Protein 2HRZ (pdb70)

Secondary structure (DSSP, 8-state):
-----S---S-----EEEETTT--HHHHHHHHHHH-EETTEE--EEEEEESS-PPPPTT--SEEEEEE--TTSTTHHHHHHHT--SEEEE-----HHHHHH-HHHHIIIIIIHHHHHHHHHHHHHHHH----EEEEEEEGGG--SS--SSBPTT-----SSHHHHHHHHHHHHHHHHHHTTS-EEEEEEE-EETTPPSS---SGGGHHHHHHHHHHTT--EEE-S-TT-EEEEE-HHHHHHHHHHH---HHHH-S--EE---EEEEHHHHHHHHHHHH-HHHHTTEEE-------TTS---B--HHHHHTT----SSHHHHHHHHHHHHSTT---

Radius of gyration: 20.73 Å; Cα contacts (8 Å, |Δi|>4): 661; chains: 1; bounding box: 56×39×75 Å

B-factor: mean 28.54, std 7.75, range [18.24, 82.75]

Solvent-accessible surface area: 16488 Å² total

Organism: Agrobacterium fabrum (strain C58 / ATCC 33970) (NCBI:txid176299)

Sequence (335 aa):
HHHSSGRENLYFQGHIAIIGAAGVGRKLTQRLVKDGSLGGKPVEKFTLIDVFQPEAPAGFSGAVDARAADLSAPGEAEKLVEARPDVIFHLAAIVSGEAELDFDKGYRINLDGTRYLFDAIRIANGKDGYKPRVVFTSSIAVFGAPLPYPIPDEFHTTPLTSYGTQKAICELLLSDYSRRGFFDGIGIRLPTICIRPGKPNAAASGFFSNILREPLVGQEAVLPVPESIRHWHASPRSAVGFLIHGAIDVEKVGPRRNLSPGLSATVGEQIEALRKVAGEKAVALIRREPNEIRCEGWAPGFEAKRARELGFTAESSFEEIIQVHIEDELGGSLK

Foldseek 3Di:
DPDDDDDDDQADEAEEEEEQCQPLNVVLVQVLLVCQGQPRHGHQEYEYEYCDWDDDDPNHDHHYRTDHDALLDPCNLLVVVVVLGQEYEYEDADDQVVCQVPVVVRCSRLANSLVSNLVSLQVVCVVPNRAHEYEYEAAPQQDWPPADVAHEFPHHRDHPTVSSVSSVVSLVSQLVSCVVRSYPYAYEHAFAAPLDDDDQDPPLPSQRNQLQHQLLQPAAGEDADDQQQKGWYFHSVLSSLSRSLSSADSVLVPSSRHFYATEIHTNNQLLVLCCVQVNDSSSVRYHYDHDVSCSSTHRRHYPRPSVVVRPRDGDYGSNVSSQCCCVPPVVRDSD

Nearest PDB structures (foldseek):
  2hrz-assembly1_A-2  TM=1.001E+00  e=5.264E-69  Agrobacterium fabrum str. C58
  3wmx-assembly2_B  TM=8.664E-01  e=1.395E-19  Cupriavidus necator H16
  7eps-assembly2_C  TM=8.409E-01  e=4.487E-19  synthetic construct
  6jyg-assembly1_F  TM=8.461E-01  e=2.326E-16  Phytophthora infestans T30-4
  4yra-assembly1_H  TM=8.393E-01  e=8.617E-17  Mus musculus

InterPro domains:
  IPR001509 NAD-dependent epimerase/dehydratase [PF01370] (3-207)
  IPR036291 NAD(P)-binding domain superfamily [SSF51735] (1-321)
  IPR050005 D-erythronate dehydrogenase [NF043036] (1-322)

Structure (mmCIF, N/CA/C/O backbone):
data_2HRZ
#
_entry.id   2HRZ
#
_cell.length_a   112.893
_cell.length_b   112.893
_cell.length_c   52.765
_cell.angle_alpha   90.00
_cell.angle_beta   90.00
_cell.angle_gamma   120.00
#
_symmetry.space_group_name_H-M   'P 31 2 1'
#
loop_
_entity.id
_entity.type
_entity.pdbx_description
1 polymer 'Nucleoside-diphosphate-sugar epimerase'
2 water water
#
loop_
_atom_site.group_PDB
_atom_site.id
_atom_site.type_symbol
_atom_site.label_atom_id
_atom_site.label_alt_id
_atom_site.label_comp_id
_atom_site.label_asym_id
_atom_site.label_entity_id
_atom_site.label_seq_id
_atom_site.pdbx_PDB_ins_code
_atom_site.Cartn_x
_atom_site.Cartn_y
_atom_site.Cartn_z
_atom_site.occupancy
_atom_site.B_iso_or_equiv
_atom_site.auth_seq_id
_atom_site.auth_comp_id
_atom_site.auth_asym_id
_atom_site.auth_atom_id
_atom_site.pdbx_PDB_model_num
ATOM 1 N N . HIS A 1 1 ? 22.785 87.088 52.240 1.00 28.90 -5 HIS A N 1
ATOM 2 C CA . HIS A 1 1 ? 22.872 85.774 52.965 1.00 28.81 -5 HIS A CA 1
ATOM 3 C C . HIS A 1 1 ? 24.284 85.164 52.902 1.00 27.08 -5 HIS A C 1
ATOM 4 O O . HIS A 1 1 ? 25.159 85.688 52.216 1.00 26.43 -5 HIS A O 1
ATOM 11 N N . HIS A 1 2 ? 24.506 84.088 53.654 1.00 25.77 -4 HIS A N 1
ATOM 12 C CA . HIS A 1 2 ? 25.848 83.511 53.798 1.00 24.74 -4 HIS A CA 1
ATOM 13 C C . HIS A 1 2 ? 25.908 82.026 53.429 1.00 24.64 -4 HIS A C 1
ATOM 14 O O . HIS A 1 2 ? 26.907 81.552 52.880 1.00 24.64 -4 HIS A O 1
ATOM 21 N N . HIS A 1 3 ? 24.833 81.307 53.730 1.00 24.25 -3 HIS A N 1
ATOM 22 C CA . HIS A 1 3 ? 24.773 79.866 53.521 1.00 24.43 -3 HIS A CA 1
ATOM 23 C C . HIS A 1 3 ? 24.321 79.477 52.117 1.00 24.30 -3 HIS A C 1
ATOM 24 O O . HIS A 1 3 ? 23.297 79.962 51.616 1.00 24.14 -3 HIS A O 1
ATOM 31 N N . SER A 1 4 ? 25.119 78.623 51.474 1.00 23.93 -2 SER A N 1
ATOM 32 C CA . SER A 1 4 ? 24.741 77.969 50.234 1.00 23.75 -2 SER A CA 1
ATOM 33 C C . SER A 1 4 ? 24.815 76.461 50.453 1.00 24.41 -2 SER A C 1
ATOM 34 O O . SER A 1 4 ? 25.650 75.997 51.224 1.00 24.06 -2 SER A O 1
ATOM 37 N N . SER A 1 5 ? 23.955 75.704 49.771 1.00 24.76 -1 SER A N 1
ATOM 38 C CA . SER A 1 5 ? 23.910 74.246 49.941 1.00 25.77 -1 SER A CA 1
ATOM 39 C C . SER A 1 5 ? 24.295 73.496 48.667 1.00 26.13 -1 SER A C 1
ATOM 40 O O . SER A 1 5 ? 24.236 72.263 48.622 1.00 26.84 -1 SER A O 1
ATOM 43 N N . GLY A 1 6 ? 24.694 74.242 47.638 1.00 26.21 0 GLY A N 1
ATOM 44 C CA . GLY A 1 6 ? 25.134 73.658 46.363 1.00 27.00 0 GLY A CA 1
ATOM 45 C C . GLY A 1 6 ? 25.213 74.739 45.296 1.00 27.82 0 GLY A C 1
ATOM 46 O O . GLY A 1 6 ? 25.171 75.934 45.622 1.00 27.95 0 GLY A O 1
ATOM 47 N N . ARG A 1 7 ? 25.355 74.334 44.035 1.00 28.25 1 ARG A N 1
ATOM 48 C CA . ARG A 1 7 ? 25.376 75.283 42.912 1.00 29.55 1 ARG A CA 1
ATOM 49 C C . ARG A 1 7 ? 24.140 76.183 42.902 1.00 29.41 1 ARG A C 1
ATOM 50 O O . ARG A 1 7 ? 23.025 75.718 43.157 1.00 29.29 1 ARG A O 1
ATOM 58 N N . GLU A 1 8 ? 24.351 77.466 42.592 1.00 29.68 2 GLU A N 1
ATOM 59 C CA . GLU A 1 8 ? 23.297 78.481 42.638 1.00 29.54 2 GLU A CA 1
ATOM 60 C C . GLU A 1 8 ? 23.019 79.194 41.306 1.00 30.92 2 GLU A C 1
ATOM 61 O O . GLU A 1 8 ? 21.880 79.565 41.036 1.00 30.90 2 GLU A O 1
ATOM 67 N N . ASN A 1 9 ? 24.045 79.409 40.490 1.00 32.14 3 ASN A N 1
ATOM 68 C CA . ASN A 1 9 ? 23.864 80.198 39.258 1.00 33.61 3 ASN A CA 1
ATOM 69 C C . ASN A 1 9 ? 23.224 79.411 38.124 1.00 34.99 3 ASN A C 1
ATOM 70 O O . ASN A 1 9 ? 23.699 78.336 37.782 1.00 35.03 3 ASN A O 1
ATOM 75 N N . LEU A 1 10 ? 22.159 79.958 37.541 1.00 37.17 4 LEU A N 1
ATOM 76 C CA . LEU A 1 10 ? 21.601 79.444 36.279 1.00 39.36 4 LEU A CA 1
ATOM 77 C C . LEU A 1 10 ? 22.663 79.477 35.186 1.00 40.21 4 LEU A C 1
ATOM 78 O O . LEU A 1 10 ? 22.765 78.553 34.369 1.00 40.58 4 LEU A O 1
ATOM 83 N N . TYR A 1 11 ? 23.450 80.554 35.188 1.00 41.17 5 TYR A N 1
ATOM 84 C CA . TYR A 1 11 ? 24.326 80.893 34.064 1.00 41.82 5 TYR A CA 1
ATOM 85 C C . TYR A 1 11 ? 25.808 80.895 34.413 1.00 41.95 5 TYR A C 1
ATOM 86 O O . TYR A 1 11 ? 26.197 81.243 35.527 1.00 41.35 5 TYR A O 1
ATOM 95 N N . PHE A 1 12 ? 26.630 80.531 33.429 1.00 41.98 6 PHE A N 1
ATOM 96 C CA . PHE A 1 12 ? 28.075 80.702 33.531 1.00 42.13 6 PHE A CA 1
ATOM 97 C C . PHE A 1 12 ? 28.402 82.146 33.155 1.00 41.93 6 PHE A C 1
ATOM 98 O O . PHE A 1 12 ? 27.490 82.974 33.042 1.00 41.51 6 PHE A O 1
ATOM 106 N N . GLN A 1 13 ? 29.687 82.465 32.981 1.00 41.53 7 GLN A N 1
ATOM 107 C CA . GLN A 1 13 ? 30.051 83.804 32.532 1.00 41.35 7 GLN A CA 1
ATOM 108 C C . GLN A 1 13 ? 29.476 83.998 31.128 1.00 40.04 7 GLN A C 1
ATOM 109 O O . GLN A 1 13 ? 29.222 83.028 30.409 1.00 39.25 7 GLN A O 1
ATOM 115 N N . GLY A 1 14 ? 29.241 85.252 30.762 1.00 39.00 8 GLY A N 1
ATOM 116 C CA . GLY A 1 14 ? 28.651 85.557 29.468 1.00 37.93 8 GLY A CA 1
ATOM 117 C C . GLY A 1 14 ? 29.612 85.249 28.338 1.00 37.20 8 GLY A C 1
ATOM 118 O O . GLY A 1 14 ? 30.822 85.082 28.550 1.00 36.55 8 GLY A O 1
ATOM 127 N N . HIS A 1 16 ? 30.723 85.994 24.053 1.00 29.04 10 HIS A N 1
ATOM 128 C CA . HIS A 1 16 ? 30.762 86.879 22.904 1.00 25.80 10 HIS A CA 1
ATOM 129 C C . HIS A 1 16 ? 30.666 85.991 21.665 1.00 24.82 10 HIS A C 1
ATOM 130 O O . HIS A 1 16 ? 31.507 85.127 21.447 1.00 23.59 10 HIS A O 1
ATOM 137 N N . ILE A 1 17 ? 29.610 86.206 20.887 1.00 23.20 11 ILE A N 1
ATOM 138 C CA . ILE A 1 17 ? 29.375 85.485 19.628 1.00 22.65 11 ILE A CA 1
ATOM 139 C C . ILE A 1 17 ? 29.711 86.401 18.442 1.00 22.17 11 ILE A C 1
ATOM 140 O O . ILE A 1 17 ? 29.232 87.553 18.387 1.00 21.35 11 ILE A O 1
ATOM 145 N N . ALA A 1 18 ? 30.493 85.893 17.485 1.00 21.36 12 ALA A N 1
ATOM 146 C CA . ALA A 1 18 ? 30.692 86.612 16.216 1.00 21.41 12 ALA A CA 1
ATOM 147 C C . ALA A 1 18 ? 29.971 85.888 15.089 1.00 21.38 12 ALA A C 1
ATOM 148 O O . ALA A 1 18 ? 30.014 84.655 15.006 1.00 21.60 12 ALA A O 1
ATOM 150 N N . ILE A 1 19 ? 29.320 86.650 14.223 1.00 20.78 13 ILE A N 1
ATOM 151 C CA . ILE A 1 19 ? 28.688 86.057 13.042 1.00 21.12 13 ILE A CA 1
ATOM 152 C C . ILE A 1 19 ? 29.232 86.792 11.836 1.00 21.72 13 ILE A C 1
ATOM 153 O O . ILE A 1 19 ? 29.077 88.015 11.726 1.00 21.58 13 ILE A O 1
ATOM 158 N N . ILE A 1 20 ? 29.911 86.040 10.974 1.00 22.63 14 ILE A N 1
ATOM 159 C CA . ILE A 1 20 ? 30.417 86.539 9.701 1.00 23.53 14 ILE A CA 1
ATOM 160 C C . ILE A 1 20 ? 29.400 86.117 8.625 1.00 23.27 14 ILE A C 1
ATOM 161 O O . ILE A 1 20 ? 29.016 84.947 8.544 1.00 24.36 14 ILE A O 1
ATOM 166 N N . GLY A 1 21 ? 28.961 87.073 7.816 1.00 23.19 15 GLY A N 1
ATOM 167 C CA . GLY A 1 21 ? 27.821 86.855 6.919 1.00 22.93 15 GLY A CA 1
ATOM 168 C C . GLY A 1 21 ? 26.515 87.126 7.639 1.00 22.95 15 GLY A C 1
ATOM 169 O O . GLY A 1 21 ? 25.449 86.595 7.279 1.00 22.96 15 GLY A O 1
ATOM 170 N N . ALA A 1 22 ? 26.592 87.978 8.659 1.00 23.29 16 ALA A N 1
ATOM 171 C CA . ALA A 1 22 ? 25.446 88.295 9.501 1.00 23.12 16 ALA A CA 1
ATOM 172 C C . ALA A 1 22 ? 24.223 88.914 8.806 1.00 23.72 16 ALA A C 1
ATOM 173 O O . ALA A 1 22 ? 23.130 88.866 9.366 1.00 23.11 16 ALA A O 1
ATOM 175 N N . ALA A 1 23 ? 24.400 89.507 7.618 1.00 24.05 17 ALA A N 1
ATOM 176 C CA . ALA A 1 23 ? 23.291 90.207 6.953 1.00 24.44 17 ALA A CA 1
ATOM 177 C C . ALA A 1 23 ? 22.561 89.321 5.955 1.00 24.69 17 ALA A C 1
ATOM 178 O O . ALA A 1 23 ? 21.522 89.710 5.410 1.00 25.74 17 ALA A O 1
ATOM 180 N N . GLY A 1 24 ? 23.091 88.125 5.728 1.00 24.87 18 GLY A N 1
ATOM 181 C CA . GLY A 1 24 ? 22.421 87.128 4.898 1.00 24.86 18 GLY A CA 1
ATOM 182 C C . GLY A 1 24 ? 21.182 86.580 5.592 1.00 25.27 18 GLY A C 1
ATOM 183 O O . GLY A 1 24 ? 20.994 86.779 6.793 1.00 23.91 18 GLY A O 1
ATOM 192 N N . VAL A 1 26 ? 20.375 83.513 6.466 1.00 25.40 20 VAL A N 1
ATOM 193 C CA . VAL A 1 26 ? 20.687 82.578 7.554 1.00 25.42 20 VAL A CA 1
ATOM 194 C C . VAL A 1 26 ? 21.266 83.310 8.779 1.00 24.96 20 VAL A C 1
ATOM 195 O O . VAL A 1 26 ? 20.851 83.050 9.914 1.00 24.32 20 VAL A O 1
ATOM 199 N N . GLY A 1 27 ? 22.212 84.211 8.531 1.00 24.30 21 GLY A N 1
ATOM 200 C CA . GLY A 1 27 ? 22.841 85.006 9.593 1.00 24.19 21 GLY A CA 1
ATOM 201 C C . GLY A 1 27 ? 21.863 85.839 10.397 1.00 24.68 21 GLY A C 1
ATOM 202 O O . GLY A 1 27 ? 21.974 85.900 11.624 1.00 23.94 21 GLY A O 1
ATOM 203 N N . ARG A 1 28 ? 20.920 86.501 9.717 1.00 24.48 22 ARG A N 1
ATOM 204 C CA . ARG A 1 28 ? 19.910 87.324 10.425 1.00 25.75 22 ARG A CA 1
ATOM 205 C C . ARG A 1 28 ? 18.995 86.465 11.289 1.00 25.19 22 ARG A C 1
ATOM 206 O O . ARG A 1 28 ? 18.738 86.791 12.445 1.00 24.98 22 ARG A O 1
ATOM 214 N N . LYS A 1 29 ? 18.499 85.365 10.723 1.00 24.25 23 LYS A N 1
ATOM 215 C CA . LYS A 1 29 ? 17.690 84.410 11.487 1.00 23.48 23 LYS A CA 1
ATOM 216 C C . LYS A 1 29 ? 18.464 83.781 12.651 1.00 23.16 23 LYS A C 1
ATOM 217 O O . LYS A 1 29 ? 17.903 83.592 13.728 1.00 22.84 23 LYS A O 1
ATOM 223 N N . LEU A 1 30 ? 19.739 83.449 12.442 1.00 22.31 24 LEU A N 1
ATOM 224 C CA . LEU A 1 30 ? 20.580 82.988 13.553 1.00 22.68 24 LEU A CA 1
ATOM 225 C C . LEU A 1 30 ? 20.679 84.044 14.669 1.00 23.12 24 LEU A C 1
ATOM 226 O O . LEU A 1 30 ? 20.515 83.741 15.862 1.00 23.11 24 LEU A O 1
ATOM 231 N N . THR A 1 31 ? 20.935 85.292 14.283 1.00 23.29 25 THR A N 1
ATOM 232 C CA . THR A 1 31 ? 21.047 86.367 15.263 1.00 23.21 25 THR A CA 1
ATOM 233 C C . THR A 1 31 ? 19.750 86.505 16.068 1.00 23.71 25 THR A C 1
ATOM 234 O O . THR A 1 31 ? 19.760 86.591 17.306 1.00 21.87 25 THR A O 1
ATOM 238 N N . GLN A 1 32 ? 18.633 86.490 15.352 1.00 23.87 26 GLN A N 1
ATOM 239 C CA . GLN A 1 32 ? 17.318 86.617 15.976 1.00 25.20 26 GLN A CA 1
ATOM 240 C C . GLN A 1 32 ? 17.009 85.487 16.969 1.00 25.38 26 GLN A C 1
ATOM 241 O O . GLN A 1 32 ? 16.479 85.728 18.060 1.00 24.62 26 GLN A O 1
ATOM 247 N N . ARG A 1 33 ? 17.359 84.261 16.589 1.00 25.61 27 ARG A N 1
ATOM 248 C CA . ARG A 1 33 ? 17.152 83.101 17.443 1.00 26.35 27 ARG A CA 1
ATOM 249 C C . ARG A 1 33 ? 17.999 83.202 18.733 1.00 26.20 27 ARG A C 1
ATOM 250 O O . ARG A 1 33 ? 17.520 82.901 19.829 1.00 26.11 27 ARG A O 1
ATOM 258 N N . LEU A 1 34 ? 19.255 83.629 18.588 1.00 25.95 28 LEU A N 1
ATOM 259 C CA . LEU A 1 34 ? 20.161 83.766 19.733 1.00 26.66 28 LEU A CA 1
ATOM 260 C C . LEU A 1 34 ? 19.672 84.846 20.700 1.00 27.09 28 LEU A C 1
ATOM 261 O O . LEU A 1 34 ? 19.763 84.678 21.929 1.00 27.41 28 LEU A O 1
ATOM 266 N N . VAL A 1 35 ? 19.159 85.952 20.146 1.00 27.55 29 VAL A N 1
ATOM 267 C CA . VAL A 1 35 ? 18.552 87.015 20.965 1.00 28.10 29 VAL A CA 1
ATOM 268 C C . VAL A 1 35 ? 17.339 86.478 21.730 1.00 29.29 29 VAL A C 1
ATOM 269 O O . VAL A 1 35 ? 17.240 86.668 22.950 1.00 28.69 29 VAL A O 1
ATOM 273 N N . LYS A 1 36 ? 16.454 85.776 21.026 1.00 30.30 30 LYS A N 1
ATOM 274 C CA . LYS A 1 36 ? 15.245 85.187 21.630 1.00 32.38 30 LYS A CA 1
ATOM 275 C C . LYS A 1 36 ? 15.543 84.178 22.748 1.00 32.89 30 LYS A C 1
ATOM 276 O O . LYS A 1 36 ? 14.895 84.204 23.798 1.00 32.45 30 LYS A O 1
ATOM 282 N N . ASP A 1 37 ? 16.518 83.301 22.507 1.00 33.70 31 ASP A N 1
ATOM 283 C CA . ASP A 1 37 ? 16.943 82.287 23.465 1.00 34.38 31 ASP A CA 1
ATOM 284 C C . ASP A 1 37 ? 17.689 82.922 24.649 1.00 35.06 31 ASP A C 1
ATOM 285 O O . ASP A 1 37 ? 17.631 82.416 25.774 1.00 35.58 31 ASP A O 1
ATOM 290 N N . GLY A 1 38 ? 18.391 84.025 24.390 1.00 34.81 32 GLY A N 1
ATOM 291 C CA . GLY A 1 38 ? 19.087 84.759 25.438 1.00 34.76 32 GLY A CA 1
ATOM 292 C C . GLY A 1 38 ? 20.462 84.229 25.797 1.00 34.93 32 GLY A C 1
ATOM 293 O O . GLY A 1 38 ? 21.330 84.986 26.238 1.00 34.66 32 GLY A O 1
ATOM 294 N N . SER A 1 39 ? 20.667 82.927 25.613 1.00 34.77 33 SER A N 1
ATOM 295 C CA . SER A 1 39 ? 21.912 82.287 26.001 1.00 34.82 33 SER A CA 1
ATOM 296 C C . SER A 1 39 ? 22.242 81.162 25.023 1.00 35.10 33 SER A C 1
ATOM 297 O O . SER A 1 39 ? 21.445 80.859 24.144 1.00 34.90 33 SER A O 1
ATOM 300 N N . LEU A 1 40 ? 23.417 80.562 25.203 1.00 35.25 34 LEU A N 1
ATOM 301 C CA . LEU A 1 40 ? 23.829 79.386 24.455 1.00 35.83 34 LEU A CA 1
ATOM 302 C C . LEU A 1 40 ? 24.801 78.538 25.298 1.00 36.49 34 LEU A C 1
ATOM 303 O O . LEU A 1 40 ? 25.873 79.014 25.664 1.00 36.68 34 LEU A O 1
ATOM 308 N N . GLY A 1 41 ? 24.394 77.346 25.741 1.00 38.27 35 GLY A N 1
ATOM 309 C CA . GLY A 1 41 ? 23.007 77.055 26.088 1.00 39.57 35 GLY A CA 1
ATOM 310 C C . GLY A 1 41 ? 22.836 77.615 27.492 1.00 39.90 35 GLY A C 1
ATOM 311 O O . GLY A 1 41 ? 21.739 78.040 27.878 1.00 40.69 35 GLY A O 1
ATOM 312 N N . GLY A 1 42 ? 23.944 77.639 28.246 1.00 40.22 36 GLY A N 1
ATOM 313 C CA . GLY A 1 42 ? 23.986 78.217 29.606 1.00 39.62 36 GLY A CA 1
ATOM 314 C C . GLY A 1 42 ? 24.885 79.438 29.774 1.00 38.98 36 GLY A C 1
ATOM 315 O O . GLY A 1 42 ? 25.134 79.899 30.894 1.00 39.18 36 GLY A O 1
ATOM 316 N N . LYS A 1 43 ? 25.387 79.976 28.671 1.00 38.12 37 LYS A N 1
ATOM 317 C CA . LYS A 1 43 ? 26.130 81.223 28.744 1.00 37.49 37 LYS A CA 1
ATOM 318 C C . LYS A 1 43 ? 25.258 82.312 28.128 1.00 35.94 37 LYS A C 1
ATOM 319 O O . LYS A 1 43 ? 24.895 82.209 26.944 1.00 35.30 37 LYS A O 1
ATOM 325 N N . PRO A 1 44 ? 24.907 83.352 28.927 1.00 34.52 38 PRO A N 1
ATOM 326 C CA . PRO A 1 44 ? 24.184 84.503 28.369 1.00 33.20 38 PRO A CA 1
ATOM 327 C C . PRO A 1 44 ? 24.991 85.114 27.234 1.00 31.87 38 PRO A C 1
ATOM 328 O O . PRO A 1 44 ? 26.225 85.196 27.319 1.00 32.02 38 PRO A O 1
ATOM 332 N N . VAL A 1 45 ? 24.308 85.537 26.180 1.00 30.50 39 VAL A N 1
ATOM 333 C CA . VAL A 1 45 ? 24.989 86.249 25.107 1.00 29.29 39 VAL A CA 1
ATOM 334 C C . VAL A 1 45 ? 25.190 87.706 25.545 1.00 28.77 39 VAL A C 1
ATOM 335 O O . VAL A 1 45 ? 24.234 88.470 25.663 1.00 28.25 39 VAL A O 1
ATOM 339 N N . GLU A 1 46 ? 26.441 88.057 25.818 1.00 28.20 40 GLU A N 1
ATOM 340 C CA . GLU A 1 46 ? 26.812 89.390 26.313 1.00 28.48 40 GLU A CA 1
ATOM 341 C C . GLU A 1 46 ? 27.171 90.372 25.217 1.00 27.34 40 GLU A C 1
ATOM 342 O O . GLU A 1 46 ? 27.104 91.590 25.423 1.00 26.08 40 GLU A O 1
ATOM 348 N N . LYS A 1 47 ? 27.591 89.836 24.065 1.00 25.82 41 LYS A N 1
AT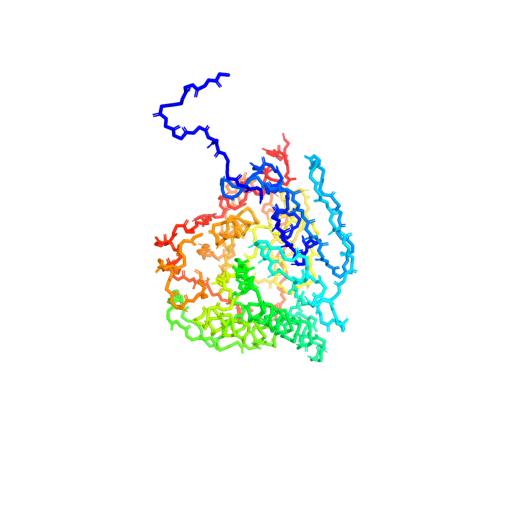OM 349 C CA . LYS A 1 47 ? 28.041 90.643 22.936 1.00 24.59 41 LYS A CA 1
ATOM 350 C C . LYS A 1 47 ? 27.845 89.903 21.624 1.00 24.31 41 LYS A C 1
ATOM 351 O O . LYS A 1 47 ? 28.082 88.683 21.550 1.00 23.67 41 LYS A O 1
ATOM 357 N N . PHE A 1 48 ? 27.424 90.650 20.593 1.00 23.99 42 PHE A N 1
ATOM 358 C CA . PHE A 1 48 ? 27.521 90.210 19.187 1.00 23.82 42 PHE A CA 1
ATOM 359 C C . PHE A 1 48 ? 28.508 91.062 18.419 1.00 23.75 42 PHE A C 1
ATOM 360 O O . PHE A 1 48 ? 28.445 92.300 18.477 1.00 23.35 42 PHE A O 1
ATOM 368 N N . THR A 1 49 ? 29.409 90.405 17.692 1.00 23.20 43 THR A N 1
ATOM 369 C CA . THR A 1 49 ? 30.122 91.053 16.611 1.00 22.94 43 THR A CA 1
ATOM 370 C C . THR A 1 49 ? 29.450 90.556 15.330 1.00 23.01 43 THR A C 1
ATOM 371 O O . THR A 1 49 ? 29.402 89.338 15.069 1.00 22.53 43 THR A O 1
ATOM 375 N N . LEU A 1 50 ? 28.923 91.489 14.544 1.00 21.97 44 LEU A N 1
ATOM 376 C CA . LEU A 1 50 ? 28.192 91.134 13.316 1.00 22.90 44 LEU A CA 1
ATOM 377 C C . LEU A 1 50 ? 28.869 91.769 12.112 1.00 23.19 44 LEU A C 1
ATOM 378 O O . LEU A 1 50 ? 28.905 92.990 11.991 1.00 22.81 44 LEU A O 1
ATOM 383 N N . ILE A 1 51 ? 29.405 90.929 11.231 1.00 22.79 45 ILE A N 1
ATOM 384 C CA . ILE A 1 51 ? 30.144 91.402 10.063 1.00 23.79 45 ILE A CA 1
ATOM 385 C C . ILE A 1 51 ? 29.556 90.821 8.765 1.00 23.74 45 ILE A C 1
ATOM 386 O O . ILE A 1 51 ? 29.228 89.636 8.693 1.00 23.20 45 ILE A O 1
ATOM 391 N N . ASP A 1 52 ? 29.424 91.658 7.739 1.00 24.65 46 ASP A N 1
ATOM 392 C CA . ASP A 1 52 ? 29.004 91.179 6.414 1.00 26.12 46 ASP A CA 1
ATOM 393 C C . ASP A 1 52 ? 29.489 92.226 5.419 1.00 26.85 46 ASP A C 1
ATOM 394 O O . ASP A 1 52 ? 29.803 93.343 5.817 1.00 26.85 46 ASP A O 1
ATOM 399 N N . VAL A 1 53 ? 29.554 91.881 4.137 1.00 27.61 47 VAL A N 1
ATOM 400 C CA . VAL A 1 53 ? 29.934 92.882 3.125 1.00 28.40 47 VAL A CA 1
ATOM 401 C C . VAL A 1 53 ? 28.890 93.987 3.025 1.00 28.14 47 VAL A C 1
ATOM 402 O O . VAL A 1 53 ? 29.221 95.150 2.757 1.00 27.31 47 VAL A O 1
ATOM 406 N N . PHE A 1 54 ? 27.638 93.613 3.277 1.00 28.20 48 PHE A N 1
ATOM 407 C CA . PHE A 1 54 ? 26.556 94.557 3.463 1.00 28.97 48 PHE A CA 1
ATOM 408 C C . PHE A 1 54 ? 26.319 94.800 4.963 1.00 28.02 48 PHE A C 1
ATOM 409 O O . PHE A 1 54 ? 26.202 93.844 5.742 1.00 26.31 48 PHE A O 1
ATOM 417 N N . GLN A 1 55 ? 26.233 96.077 5.351 1.00 26.98 49 GLN A N 1
ATOM 418 C CA . GLN A 1 55 ? 25.974 96.454 6.754 1.00 26.52 49 GLN A CA 1
ATOM 419 C C . GLN A 1 55 ? 24.890 95.653 7.496 1.00 25.84 49 GLN A C 1
ATOM 420 O O . GLN A 1 55 ? 23.699 95.788 7.207 1.00 24.88 49 GLN A O 1
ATOM 426 N N . PRO A 1 56 ? 25.292 94.825 8.493 1.00 26.08 50 PRO A N 1
ATOM 427 C CA . PRO A 1 56 ? 24.263 94.197 9.322 1.00 26.27 50 PRO A CA 1
ATOM 428 C C . PRO A 1 56 ? 23.567 95.177 10.263 1.00 27.30 50 PRO A C 1
ATOM 429 O O . PRO A 1 56 ? 24.193 96.132 10.753 1.00 27.50 50 PRO A O 1
ATOM 433 N N . GLU A 1 57 ? 22.281 94.935 10.502 1.00 27.34 51 GLU A N 1
ATOM 434 C CA . GLU A 1 57 ? 21.501 95.693 11.488 1.00 28.38 51 GLU A CA 1
ATOM 435 C C . GLU A 1 57 ? 21.680 95.116 12.881 1.00 27.54 51 GLU A C 1
ATOM 436 O O . GLU A 1 57 ? 21.645 93.900 13.055 1.00 26.63 51 GLU A O 1
ATOM 442 N N . ALA A 1 58 ? 21.846 95.988 13.877 1.00 26.88 52 ALA A N 1
ATOM 443 C CA . ALA A 1 58 ? 21.803 95.568 15.282 1.00 26.93 52 ALA A CA 1
ATOM 444 C C . ALA A 1 58 ? 20.457 94.903 15.570 1.00 26.89 52 ALA A C 1
ATOM 445 O O . ALA A 1 58 ? 19.415 95.437 15.191 1.00 26.41 52 ALA A O 1
ATOM 447 N N . PRO A 1 59 ? 20.469 93.717 16.211 1.00 27.62 53 PRO A N 1
ATOM 448 C CA . PRO A 1 59 ? 19.211 93.001 16.454 1.00 28.25 53 PRO A CA 1
ATOM 449 C C . PRO A 1 59 ? 18.307 93.749 17.430 1.00 28.98 53 PRO A C 1
ATOM 450 O O . PRO A 1 59 ? 18.799 94.330 18.401 1.00 29.23 53 PRO A O 1
ATOM 454 N N . ALA A 1 60 ? 17.006 93.752 17.147 1.00 30.28 54 ALA A N 1
ATOM 455 C CA . ALA A 1 60 ? 16.012 94.376 18.034 1.00 31.33 54 ALA A CA 1
ATOM 456 C C . ALA A 1 60 ? 15.845 93.549 19.300 1.00 31.69 54 ALA A C 1
ATOM 457 O O . ALA A 1 60 ? 15.970 92.320 19.263 1.00 32.21 54 ALA A O 1
ATOM 459 N N . GLY A 1 61 ? 15.599 94.231 20.415 1.00 31.80 55 GLY A N 1
ATOM 460 C CA . GLY A 1 61 ? 15.408 93.587 21.714 1.00 31.96 55 GLY A CA 1
ATOM 461 C C . GLY A 1 61 ? 16.659 93.009 22.360 1.00 32.26 55 GLY A C 1
ATOM 462 O O . GLY A 1 61 ? 16.561 92.200 23.281 1.00 32.31 55 GLY A O 1
ATOM 463 N N . PHE A 1 62 ? 17.836 93.399 21.876 1.00 31.89 56 PHE A N 1
ATOM 464 C CA . PHE A 1 62 ? 19.074 92.934 22.484 1.00 31.94 56 PHE A CA 1
ATOM 465 C C . PHE A 1 62 ? 19.699 94.086 23.231 1.00 32.91 56 PHE A C 1
ATOM 466 O O . PHE A 1 62 ? 19.831 95.176 22.678 1.00 33.66 56 PHE A O 1
ATOM 474 N N . SER A 1 63 ? 20.100 93.830 24.470 1.00 33.30 57 SER A N 1
ATOM 475 C CA . SER A 1 63 ? 20.542 94.887 25.366 1.00 34.13 57 SER A CA 1
ATOM 476 C C . SER A 1 63 ? 22.046 94.851 25.637 1.00 33.58 57 SER A C 1
ATOM 477 O O . SER A 1 63 ? 22.578 95.774 26.278 1.00 34.12 57 SER A O 1
ATOM 480 N N . GLY A 1 64 ? 22.718 93.805 25.139 1.00 32.19 58 GLY A N 1
ATOM 481 C CA . GLY A 1 64 ? 24.162 93.623 25.310 1.00 30.37 58 GLY A CA 1
ATOM 482 C C . GLY A 1 64 ? 25.015 94.436 24.346 1.00 29.02 58 GLY A C 1
ATOM 483 O O . GLY A 1 64 ? 24.500 95.262 23.599 1.00 29.13 58 GLY A O 1
ATOM 484 N N . ALA A 1 65 ? 26.324 94.189 24.360 1.00 27.92 59 ALA A N 1
ATOM 485 C CA . ALA A 1 65 ? 27.261 94.874 23.464 1.00 27.33 59 ALA A CA 1
ATOM 486 C C . ALA A 1 65 ? 27.050 94.448 22.009 1.00 27.18 59 ALA A C 1
ATOM 487 O O . ALA A 1 65 ? 26.782 93.267 21.725 1.00 26.88 59 ALA A O 1
ATOM 489 N N . VAL A 1 66 ? 27.152 95.413 21.096 1.00 26.60 60 VAL A N 1
ATOM 490 C CA . VAL A 1 66 ? 26.998 95.154 19.659 1.00 26.06 60 VAL A CA 1
ATOM 491 C C . VAL A 1 66 ? 28.104 95.863 18.885 1.00 26.31 60 VAL A C 1
ATOM 492 O O . VAL A 1 66 ? 28.338 97.059 19.075 1.00 25.79 60 VAL A O 1
ATOM 496 N N . ASP A 1 67 ? 28.784 95.108 18.026 1.00 25.23 61 ASP A N 1
ATOM 497 C CA . ASP A 1 67 ? 29.761 95.654 17.106 1.00 25.52 61 ASP A CA 1
ATOM 498 C C . ASP A 1 67 ? 29.334 95.152 15.730 1.00 25.18 61 ASP A C 1
ATOM 499 O O . ASP A 1 67 ? 29.708 94.044 15.315 1.00 24.35 61 ASP A O 1
ATOM 504 N N . ALA A 1 68 ? 28.518 95.962 15.050 1.00 25.08 62 ALA A N 1
ATOM 505 C CA . ALA A 1 68 ? 27.965 95.609 13.736 1.00 25.14 62 ALA A CA 1
ATOM 506 C C . ALA A 1 68 ? 28.568 96.502 12.685 1.00 24.94 62 ALA A C 1
ATOM 507 O O . ALA A 1 68 ? 28.450 97.734 12.754 1.00 24.77 62 ALA A O 1
ATOM 509 N N . ARG A 1 69 ? 29.248 95.888 11.726 1.00 24.79 63 ARG A N 1
ATOM 510 C CA . ARG A 1 69 ? 29.940 96.658 10.695 1.00 25.84 63 ARG A CA 1
ATOM 511 C C . ARG A 1 69 ? 30.044 95.918 9.375 1.00 25.87 63 ARG A C 1
ATOM 512 O O . ARG A 1 69 ? 29.990 94.679 9.335 1.00 26.19 63 ARG A O 1
ATOM 520 N N . ALA A 1 70 ? 30.198 96.696 8.303 1.00 26.31 64 ALA A N 1
ATOM 521 C CA . ALA A 1 70 ? 30.407 96.187 6.961 1.00 26.77 64 ALA A CA 1
ATOM 522 C C . ALA A 1 70 ? 31.902 95.973 6.787 1.00 28.07 64 ALA A C 1
ATOM 523 O O . ALA A 1 70 ? 32.706 96.897 6.962 1.00 27.79 64 ALA A O 1
ATOM 525 N N . ALA A 1 71 ? 32.269 94.739 6.463 1.00 28.32 65 ALA A N 1
ATOM 526 C CA . ALA A 1 71 ? 33.658 94.365 6.268 1.00 29.33 65 ALA A CA 1
ATOM 527 C C . ALA A 1 71 ? 33.751 93.089 5.455 1.00 30.24 65 ALA A C 1
ATOM 528 O O . ALA A 1 71 ? 32.838 92.256 5.456 1.00 29.96 65 ALA A O 1
ATOM 530 N N . ASP A 1 72 ? 34.891 92.949 4.790 1.00 31.30 66 ASP A N 1
ATOM 531 C CA . ASP A 1 72 ? 35.212 91.790 3.992 1.00 32.27 66 ASP A CA 1
ATOM 532 C C . ASP A 1 72 ? 36.348 91.044 4.685 1.00 31.62 66 ASP A C 1
ATOM 533 O O . ASP A 1 72 ? 37.460 91.565 4.804 1.00 30.91 66 ASP A O 1
ATOM 538 N N . LEU A 1 73 ? 36.056 89.831 5.141 1.00 32.06 67 LEU A N 1
ATOM 539 C CA . LEU A 1 73 ? 37.035 88.966 5.810 1.00 31.97 67 LEU A CA 1
ATOM 540 C C . LEU A 1 73 ? 38.349 88.779 5.005 1.00 31.61 67 LEU A C 1
ATOM 541 O O . LEU A 1 73 ? 39.412 88.532 5.573 1.00 31.32 67 LEU A O 1
ATOM 546 N N . SER A 1 74 ? 38.274 88.911 3.686 1.00 30.82 68 SER A N 1
ATOM 547 C CA . SER A 1 74 ? 39.454 88.714 2.820 1.00 31.11 68 SER A CA 1
ATOM 548 C C . SER A 1 74 ? 40.357 89.948 2.750 1.00 30.96 68 SER A C 1
ATOM 549 O O . SER A 1 74 ? 41.509 89.868 2.296 1.00 31.42 68 SER A O 1
ATOM 552 N N . ALA A 1 75 ? 39.845 91.083 3.218 1.00 30.70 69 ALA A N 1
ATOM 553 C CA . ALA A 1 75 ? 40.578 92.348 3.113 1.00 30.79 69 ALA A CA 1
ATOM 554 C C . ALA A 1 75 ? 41.697 92.415 4.156 1.00 31.44 69 ALA A C 1
ATOM 555 O O . ALA A 1 75 ? 41.541 91.875 5.259 1.00 30.22 69 ALA A O 1
ATOM 557 N N . PRO A 1 76 ? 42.807 93.123 3.838 1.00 31.87 70 PRO A N 1
ATOM 558 C CA . PRO A 1 76 ? 43.943 93.223 4.769 1.00 32.11 70 PRO A CA 1
ATOM 559 C C . PRO A 1 76 ? 43.571 93.599 6.205 1.00 31.47 70 PRO A C 1
ATOM 560 O O . PRO A 1 76 ? 42.875 94.590 6.444 1.00 31.76 70 PRO A O 1
ATOM 564 N N . GLY A 1 77 ? 44.020 92.772 7.144 1.00 30.74 71 GLY A N 1
ATOM 565 C CA . GLY A 1 77 ? 43.840 93.024 8.565 1.00 29.67 71 GLY A CA 1
ATOM 566 C C . GLY A 1 77 ? 42.495 92.676 9.189 1.00 29.10 71 GLY A C 1
ATOM 567 O O . GLY A 1 77 ? 42.364 92.716 10.415 1.00 28.55 71 GLY A O 1
ATOM 568 N N . GLU A 1 78 ? 41.487 92.361 8.374 1.00 27.97 72 GLU A N 1
ATOM 569 C CA . GLU A 1 78 ? 40.129 92.159 8.909 1.00 27.67 72 GLU A CA 1
ATOM 570 C C . GLU A 1 78 ? 40.010 90.912 9.801 1.00 26.90 72 GLU A C 1
ATOM 571 O O . GLU A 1 78 ? 39.364 90.946 10.850 1.00 25.51 72 GLU A O 1
ATOM 577 N N . ALA A 1 79 ? 40.629 89.817 9.369 1.00 26.25 73 ALA A N 1
ATOM 578 C CA . ALA A 1 79 ? 40.629 88.579 10.152 1.00 26.40 73 ALA A CA 1
ATOM 579 C C . ALA A 1 79 ? 41.288 88.829 11.500 1.00 26.46 73 ALA A C 1
ATOM 580 O O . ALA A 1 79 ? 40.767 88.414 12.530 1.00 27.02 73 ALA A O 1
ATOM 582 N N . GLU A 1 80 ? 42.419 89.530 11.493 1.00 27.19 74 GLU A N 1
ATOM 583 C CA . GLU A 1 80 ? 43.137 89.836 12.721 1.00 27.94 74 GLU A CA 1
ATOM 584 C C . GLU A 1 80 ? 42.316 90.714 13.642 1.00 27.45 74 GLU A C 1
ATOM 585 O O . GLU A 1 80 ? 42.312 90.504 14.847 1.00 27.44 74 GLU A O 1
ATOM 591 N N . LYS A 1 81 ? 41.606 91.673 13.054 1.00 27.05 75 LYS A N 1
ATOM 592 C CA . LYS A 1 81 ? 40.745 92.590 13.800 1.00 26.65 75 LYS A CA 1
ATOM 593 C C . LYS A 1 81 ? 39.616 91.841 14.514 1.00 26.30 75 LYS A C 1
ATOM 594 O O . LYS A 1 81 ? 39.332 92.096 15.689 1.00 26.11 75 LYS A O 1
ATOM 600 N N . LEU A 1 82 ? 38.990 90.887 13.828 1.00 25.15 76 LEU A N 1
ATOM 601 C CA . LEU A 1 82 ? 37.983 90.051 14.478 1.00 25.35 76 LEU A CA 1
ATOM 602 C C . LEU A 1 82 ? 38.569 89.224 15.629 1.00 25.43 76 LEU A C 1
ATOM 603 O O . LEU A 1 82 ? 38.028 89.220 16.736 1.00 24.78 76 LEU A O 1
ATOM 608 N N . VAL A 1 83 ? 39.674 88.537 15.353 1.00 25.03 77 VAL A N 1
ATOM 609 C CA . VAL A 1 83 ? 40.325 87.677 16.341 1.00 25.35 77 VAL A CA 1
ATOM 610 C C . VAL A 1 83 ? 40.839 88.469 17.564 1.00 25.57 77 VAL A C 1
ATOM 611 O O . VAL A 1 83 ? 40.852 87.953 18.678 1.00 25.50 77 VAL A O 1
ATOM 615 N N . GLU A 1 84 ? 41.255 89.715 17.362 1.00 26.28 78 GLU A N 1
ATOM 616 C CA . GLU A 1 84 ? 41.658 90.553 18.503 1.00 27.36 78 GLU A CA 1
ATOM 617 C C . GLU A 1 84 ? 40.519 90.812 19.499 1.00 26.77 78 GLU A C 1
ATOM 618 O O . GLU A 1 84 ? 40.757 91.038 20.691 1.00 25.82 78 GLU A O 1
ATOM 624 N N . ALA A 1 85 ? 39.284 90.723 19.012 1.00 25.80 79 ALA A N 1
ATOM 625 C CA . ALA A 1 85 ? 38.110 90.880 19.857 1.00 25.33 79 ALA A CA 1
ATOM 626 C C . ALA A 1 85 ? 37.748 89.586 20.592 1.00 25.17 79 ALA A C 1
ATOM 627 O O . ALA A 1 85 ? 36.840 89.570 21.430 1.00 25.57 79 ALA A O 1
ATOM 629 N N . ARG A 1 86 ? 38.458 88.505 20.265 1.00 24.54 80 ARG A N 1
ATOM 630 C CA . ARG A 1 86 ? 38.377 87.246 21.014 1.00 24.48 80 ARG A CA 1
ATOM 631 C C . ARG A 1 86 ? 36.949 86.716 21.233 1.00 24.09 80 ARG A C 1
ATOM 632 O O . ARG A 1 86 ? 36.590 86.376 22.367 1.00 25.26 80 ARG A O 1
ATOM 640 N N . PRO A 1 87 ? 36.133 86.632 20.154 1.00 23.50 81 PRO A N 1
ATOM 641 C CA . PRO A 1 87 ? 34.810 86.007 20.313 1.00 23.06 81 PRO A CA 1
ATOM 642 C C . PRO A 1 87 ? 34.931 84.538 20.751 1.00 23.08 81 PRO A C 1
ATOM 643 O O . PRO A 1 87 ? 35.843 83.813 20.279 1.00 23.13 81 PRO A O 1
ATOM 647 N N . ASP A 1 88 ? 34.015 84.115 21.618 1.00 22.39 82 ASP A N 1
ATOM 648 C CA . ASP A 1 88 ? 33.979 82.740 22.137 1.00 23.38 82 ASP A CA 1
ATOM 649 C C . ASP A 1 88 ? 33.484 81.727 21.113 1.00 22.76 82 ASP A C 1
ATOM 650 O O . ASP A 1 88 ? 33.927 80.568 21.110 1.00 22.79 82 ASP A O 1
ATOM 655 N N . VAL A 1 89 ? 32.533 82.167 20.293 1.00 22.12 83 VAL A N 1
ATOM 656 C CA . VAL A 1 89 ? 31.959 81.360 19.212 1.00 22.43 83 VAL A CA 1
ATOM 657 C C . VAL A 1 89 ? 31.961 82.204 17.955 1.00 22.20 83 VAL A C 1
ATOM 658 O O . VAL A 1 89 ? 31.550 83.367 17.980 1.00 22.12 83 VAL A O 1
ATOM 662 N N . ILE A 1 90 ? 32.449 81.615 16.868 1.00 22.44 84 ILE A N 1
ATOM 663 C CA . ILE A 1 90 ? 32.470 82.258 15.571 1.00 22.41 84 ILE A CA 1
ATOM 664 C C . ILE A 1 90 ? 31.645 81.418 14.604 1.00 22.59 84 ILE A C 1
ATOM 665 O O . ILE A 1 90 ? 31.993 80.241 14.306 1.00 21.59 84 ILE A O 1
ATOM 670 N N . PHE A 1 91 ? 30.557 82.020 14.128 1.00 21.47 85 PHE A N 1
ATOM 671 C CA . PHE A 1 91 ? 29.763 81.438 13.044 1.00 21.69 85 PHE A CA 1
ATOM 672 C C . PHE A 1 91 ? 30.264 82.035 11.733 1.00 22.07 85 PHE A C 1
ATOM 673 O O . PHE A 1 91 ? 30.045 83.228 11.447 1.00 22.41 85 PHE A O 1
ATOM 681 N N . HIS A 1 92 ? 30.950 81.215 10.939 1.00 20.92 86 HIS A N 1
ATOM 682 C CA . HIS A 1 92 ? 31.420 81.671 9.641 1.00 22.00 86 HIS A CA 1
ATOM 683 C C . HIS A 1 92 ? 30.471 81.272 8.523 1.00 22.30 86 HIS A C 1
ATOM 684 O O . HIS A 1 92 ? 30.512 80.140 8.043 1.00 22.94 86 HIS A O 1
ATOM 691 N N . LEU A 1 93 ? 29.609 82.218 8.143 1.00 23.05 87 LEU A N 1
ATOM 692 C CA . LEU A 1 93 ? 28.515 81.974 7.197 1.00 24.07 87 LEU A CA 1
ATOM 693 C C . LEU A 1 93 ? 28.736 82.621 5.842 1.00 24.65 87 LEU A C 1
ATOM 694 O O . LEU A 1 93 ? 27.965 82.352 4.900 1.00 26.54 87 LEU A O 1
ATOM 699 N N . ALA 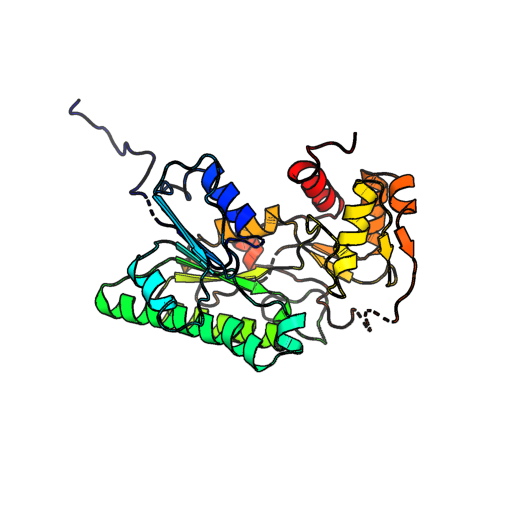A 1 94 ? 29.760 83.459 5.728 1.00 24.56 88 ALA A N 1
ATOM 700 C CA . ALA A 1 94 ? 29.908 84.329 4.554 1.00 25.07 88 ALA A CA 1
ATOM 701 C C . ALA A 1 94 ? 30.545 83.592 3.365 1.00 25.66 88 ALA A C 1
ATOM 702 O O . ALA A 1 94 ? 31.389 82.703 3.544 1.00 24.95 88 ALA A O 1
ATOM 704 N N . ALA A 1 95 ? 30.094 83.948 2.167 1.00 25.76 89 ALA A N 1
ATOM 705 C CA . ALA A 1 95 ? 30.577 83.362 0.915 1.00 26.54 89 ALA A CA 1
ATOM 706 C C . ALA A 1 95 ? 29.997 84.168 -0.222 1.00 27.92 89 ALA A C 1
ATOM 707 O O . ALA A 1 95 ? 28.899 84.713 -0.086 1.00 29.43 89 ALA A O 1
ATOM 709 N N . ILE A 1 96 ? 30.695 84.239 -1.349 1.00 28.44 90 ILE A N 1
ATOM 710 C CA . ILE A 1 96 ? 30.012 84.727 -2.537 1.00 29.40 90 ILE A CA 1
ATOM 711 C C . ILE A 1 96 ? 29.406 83.497 -3.173 1.00 29.46 90 ILE A C 1
ATOM 712 O O . ILE A 1 96 ? 30.033 82.417 -3.220 1.00 29.30 90 ILE A O 1
ATOM 717 N N . VAL A 1 97 ? 28.173 83.649 -3.624 1.00 29.13 91 VAL A N 1
ATOM 718 C CA . VAL A 1 97 ? 27.401 82.528 -4.123 1.00 29.02 91 VAL A CA 1
ATOM 719 C C . VAL A 1 97 ? 28.040 81.920 -5.370 1.00 28.69 91 VAL A C 1
ATOM 720 O O . VAL A 1 97 ? 28.831 82.575 -6.065 1.00 28.24 91 VAL A O 1
ATOM 724 N N . SER A 1 98 ? 27.693 80.664 -5.621 1.00 28.88 92 SER A N 1
ATOM 725 C CA . SER A 1 98 ? 28.283 79.859 -6.683 1.00 29.53 92 SER A CA 1
ATOM 726 C C . SER A 1 98 ? 28.208 80.532 -8.060 1.00 29.92 92 SER A C 1
ATOM 727 O O . SER A 1 98 ? 29.171 80.491 -8.845 1.00 29.35 92 SER A O 1
ATOM 730 N N . GLY A 1 99 ? 27.063 81.148 -8.359 1.00 29.91 93 GLY A N 1
ATOM 731 C CA . GLY A 1 99 ? 26.885 81.781 -9.667 1.00 30.40 93 GLY A CA 1
ATOM 732 C C . GLY A 1 99 ? 27.945 82.841 -9.904 1.00 30.47 93 GLY A C 1
ATOM 733 O O . GLY A 1 99 ? 28.503 82.960 -11.000 1.00 30.78 93 GLY A O 1
ATOM 734 N N . GLU A 1 100 ? 28.222 83.603 -8.860 1.00 29.88 94 GLU A N 1
ATOM 735 C CA . GLU A 1 100 ? 29.227 84.643 -8.901 1.00 30.59 94 GLU A CA 1
ATOM 736 C C . GLU A 1 100 ? 30.638 84.055 -8.940 1.00 29.69 94 GLU A C 1
ATOM 737 O O . GLU A 1 100 ? 31.482 84.493 -9.720 1.00 29.02 94 GLU A O 1
ATOM 743 N N . ALA A 1 101 ? 30.890 83.071 -8.076 1.00 28.75 95 ALA A N 1
ATOM 744 C CA . ALA A 1 101 ? 32.188 82.393 -8.034 1.00 29.17 95 ALA A CA 1
ATOM 745 C C . ALA A 1 101 ? 32.540 81.739 -9.371 1.00 28.86 95 ALA A C 1
ATOM 746 O O . ALA A 1 101 ? 33.713 81.715 -9.765 1.00 30.05 95 ALA A O 1
ATOM 748 N N . GLU A 1 102 ? 31.541 81.197 -10.065 1.00 28.30 96 GLU A N 1
ATOM 749 C CA . GLU A 1 102 ? 31.803 80.543 -11.344 1.00 28.80 96 GLU A CA 1
ATOM 750 C C . GLU A 1 102 ? 32.207 81.561 -12.424 1.00 29.20 96 GLU A C 1
ATOM 751 O O . GLU A 1 102 ? 33.131 81.302 -13.206 1.00 29.77 96 GLU A O 1
ATOM 757 N N . LEU A 1 103 ? 31.546 82.722 -12.440 1.00 29.28 97 LEU A N 1
ATOM 758 C CA . LEU A 1 103 ? 31.835 83.762 -13.431 1.00 30.02 97 LEU A CA 1
ATOM 759 C C . LEU A 1 103 ? 33.068 84.609 -13.111 1.00 29.81 97 LEU A C 1
ATOM 760 O O . LEU A 1 103 ? 33.655 85.234 -14.013 1.00 30.06 97 LEU A O 1
ATOM 765 N N . ASP A 1 104 ? 33.459 84.642 -11.839 1.00 28.79 98 ASP A N 1
ATOM 766 C CA . ASP A 1 104 ? 34.582 85.454 -11.410 1.00 28.98 98 ASP A CA 1
ATOM 767 C C . ASP A 1 104 ? 35.533 84.564 -10.621 1.00 28.28 98 ASP A C 1
ATOM 768 O O . ASP A 1 104 ? 35.422 84.476 -9.395 1.00 28.38 98 ASP A O 1
ATOM 773 N N . PHE A 1 105 ? 36.435 83.890 -11.332 1.00 27.64 99 PHE A N 1
ATOM 774 C CA . PHE A 1 105 ? 37.358 82.947 -10.698 1.00 27.57 99 PHE A CA 1
ATOM 775 C C . PHE A 1 105 ? 38.068 83.572 -9.493 1.00 27.91 99 PHE A C 1
ATOM 776 O O . PHE A 1 105 ? 38.085 82.981 -8.405 1.00 26.95 99 PHE A O 1
ATOM 784 N N . ASP A 1 106 ? 38.661 84.749 -9.690 1.00 28.10 100 ASP A N 1
ATOM 785 C CA . ASP A 1 106 ? 39.455 85.400 -8.643 1.00 28.77 100 ASP A CA 1
ATOM 786 C C . ASP A 1 106 ? 38.650 85.746 -7.418 1.00 28.76 100 ASP A C 1
ATOM 787 O O . ASP A 1 106 ? 39.124 85.579 -6.287 1.00 28.34 100 ASP A O 1
ATOM 792 N N . LYS A 1 107 ? 37.446 86.269 -7.636 1.00 28.31 101 LYS A N 1
ATOM 793 C CA . LYS A 1 107 ? 36.655 86.768 -6.523 1.00 28.34 101 LYS A CA 1
ATOM 794 C C . LYS A 1 107 ? 36.218 85.610 -5.641 1.00 27.63 101 LYS A C 1
ATOM 795 O O . LYS A 1 107 ? 36.332 85.697 -4.433 1.00 27.07 101 LYS A O 1
ATOM 801 N N . GLY A 1 108 ? 35.747 84.528 -6.257 1.00 26.88 102 GLY A N 1
ATOM 802 C CA . GLY A 1 108 ? 35.348 83.339 -5.510 1.00 26.07 102 GLY A CA 1
ATOM 803 C C . GLY A 1 108 ? 36.468 82.771 -4.648 1.00 25.57 102 GLY A C 1
ATOM 804 O O . GLY A 1 108 ? 36.267 82.504 -3.458 1.00 25.62 102 GLY A O 1
ATOM 805 N N . TYR A 1 109 ? 37.645 82.573 -5.234 1.00 24.44 103 TYR A N 1
ATOM 806 C CA . TYR A 1 109 ? 38.765 82.045 -4.448 1.00 24.01 103 TYR A CA 1
ATOM 807 C C . TYR A 1 109 ? 39.199 82.996 -3.348 1.00 24.06 103 TYR A C 1
ATOM 808 O O . TYR A 1 109 ? 39.541 82.558 -2.260 1.00 23.60 103 TYR A O 1
ATOM 817 N N . ARG A 1 110 ? 39.189 84.290 -3.638 1.00 24.36 104 ARG A N 1
ATOM 818 C CA . ARG A 1 110 ? 39.544 85.299 -2.628 1.00 25.85 104 ARG A CA 1
ATOM 819 C C . ARG A 1 110 ? 38.586 85.244 -1.434 1.00 25.28 104 ARG A C 1
ATOM 820 O O . ARG A 1 110 ? 39.021 85.151 -0.283 1.00 25.54 104 ARG A O 1
ATOM 828 N N . ILE A 1 111 ? 37.288 85.311 -1.715 1.00 25.71 105 ILE A N 1
ATOM 829 C CA . ILE A 1 111 ? 36.286 85.400 -0.633 1.00 26.70 105 ILE A CA 1
ATOM 830 C C . ILE A 1 111 ? 35.976 84.054 0.028 1.00 26.80 105 ILE A C 1
ATOM 831 O O . ILE A 1 111 ? 35.894 83.966 1.260 1.00 26.96 105 ILE A O 1
ATOM 836 N N . ASN A 1 112 ? 35.824 83.007 -0.770 1.00 26.48 106 ASN A N 1
ATOM 837 C CA . ASN A 1 112 ? 35.397 81.712 -0.223 1.00 27.20 106 ASN A CA 1
ATOM 838 C C . ASN A 1 112 ? 36.526 80.837 0.319 1.00 27.51 106 ASN A C 1
ATOM 839 O O . ASN A 1 112 ? 36.276 79.970 1.167 1.00 29.21 106 ASN A O 1
ATOM 844 N N . LEU A 1 113 ? 37.739 81.014 -0.195 1.00 26.43 107 LEU A N 1
ATOM 845 C CA . LEU A 1 113 ? 38.877 80.251 0.304 1.00 25.88 107 LEU A CA 1
ATOM 846 C C . LEU A 1 113 ? 39.825 81.126 1.123 1.00 26.18 107 LEU A C 1
ATOM 847 O O . LEU A 1 113 ? 40.019 80.877 2.323 1.00 25.08 107 LEU A O 1
ATOM 852 N N . ASP A 1 114 ? 40.421 82.130 0.481 1.00 26.02 108 ASP A N 1
ATOM 853 C CA . ASP A 1 114 ? 41.475 82.917 1.121 1.00 26.83 108 ASP A CA 1
ATOM 854 C C . ASP A 1 114 ? 41.020 83.582 2.417 1.00 26.52 108 ASP A C 1
ATOM 855 O O . ASP A 1 114 ? 41.739 83.532 3.421 1.00 26.27 108 ASP A O 1
ATOM 860 N N . GLY A 1 115 ? 39.825 84.172 2.403 1.00 25.80 109 GLY A N 1
ATOM 861 C CA . GLY A 1 115 ? 39.260 84.845 3.593 1.00 25.38 109 GLY A CA 1
ATOM 862 C C . GLY A 1 115 ? 39.100 83.879 4.759 1.00 25.32 109 GLY A C 1
ATOM 863 O O . GLY A 1 115 ? 39.419 84.207 5.903 1.00 24.87 109 GLY A O 1
ATOM 864 N N . THR A 1 116 ? 38.631 82.675 4.452 1.00 24.33 110 THR A N 1
ATOM 865 C CA . THR A 1 116 ? 38.529 81.610 5.452 1.00 24.48 110 THR A CA 1
ATOM 866 C C . THR A 1 116 ? 39.904 81.207 5.973 1.00 24.40 110 THR A C 1
ATOM 867 O O . THR A 1 116 ? 40.101 81.086 7.189 1.00 23.81 110 THR A O 1
ATOM 871 N N . ARG A 1 117 ? 40.853 80.993 5.062 1.00 24.23 111 ARG A N 1
ATOM 872 C CA . ARG A 1 117 ? 42.220 80.696 5.459 1.00 25.44 111 ARG A CA 1
ATOM 873 C C . ARG A 1 117 ? 42.779 81.807 6.363 1.00 25.37 111 ARG A C 1
ATOM 874 O O . ARG A 1 117 ? 43.363 81.518 7.409 1.00 24.85 111 ARG A O 1
ATOM 882 N N . TYR A 1 118 ? 42.587 83.073 5.980 1.00 24.86 112 TYR A N 1
ATOM 883 C CA . TYR A 1 118 ? 43.058 84.184 6.814 1.00 24.66 112 TYR A CA 1
ATOM 884 C C . TYR A 1 118 ? 42.466 84.137 8.229 1.00 24.30 112 TYR A C 1
ATOM 885 O O . TYR A 1 118 ? 43.183 84.356 9.196 1.00 23.61 112 TYR A O 1
ATOM 894 N N . LEU A 1 119 ? 41.167 83.868 8.331 1.00 23.55 113 LEU A N 1
ATOM 895 C CA . LEU A 1 119 ? 40.509 83.728 9.629 1.00 23.29 113 LEU A CA 1
ATOM 896 C C . LEU A 1 119 ? 41.145 82.595 10.430 1.00 23.24 113 LEU A C 1
ATOM 897 O O . LEU A 1 119 ? 41.485 82.774 11.583 1.00 23.25 113 LEU A O 1
ATOM 902 N N . PHE A 1 120 ? 41.295 81.431 9.806 1.00 23.20 114 PHE A N 1
ATOM 903 C CA . PHE A 1 120 ? 41.828 80.257 10.490 1.00 23.01 114 PHE A CA 1
ATOM 904 C C . PHE A 1 120 ? 43.258 80.508 10.980 1.00 23.59 114 PHE A C 1
ATOM 905 O O . PHE A 1 120 ? 43.602 80.153 12.115 1.00 23.00 114 PHE A O 1
ATOM 913 N N . ASP A 1 121 ? 44.081 81.134 10.127 1.00 23.47 115 ASP A N 1
ATOM 914 C CA . ASP A 1 121 ? 45.435 81.483 10.526 1.00 23.88 115 ASP A CA 1
ATOM 915 C C . ASP A 1 121 ? 45.495 82.542 11.632 1.00 23.31 115 ASP A C 1
ATOM 916 O O . ASP A 1 121 ? 46.347 82.456 12.501 1.00 23.05 115 ASP A O 1
ATOM 921 N N . ALA A 1 122 ? 44.605 83.532 11.602 1.00 22.86 116 ALA A N 1
ATOM 922 C CA . ALA A 1 122 ? 44.585 84.546 12.670 1.00 22.31 116 ALA A CA 1
ATOM 923 C C . ALA A 1 122 ? 44.248 83.889 14.014 1.00 22.21 116 ALA A C 1
ATOM 924 O O . ALA A 1 122 ? 44.869 84.205 15.049 1.00 21.22 116 ALA A O 1
ATOM 926 N N . ILE A 1 123 ? 43.268 82.984 13.998 1.00 21.81 117 ILE A N 1
ATOM 927 C CA . ILE A 1 123 ? 42.943 82.191 15.200 1.00 21.38 117 ILE A CA 1
ATOM 928 C C . ILE A 1 123 ? 44.161 81.370 15.654 1.00 21.93 117 ILE A C 1
ATOM 929 O O . ILE A 1 123 ? 44.526 81.376 16.839 1.00 21.56 117 ILE A O 1
ATOM 934 N N . ARG A 1 124 ? 44.800 80.684 14.710 1.00 21.68 118 ARG A N 1
ATOM 935 C CA . ARG A 1 124 ? 45.961 79.860 15.038 1.00 22.25 118 ARG A CA 1
ATOM 936 C C . ARG A 1 124 ? 47.038 80.689 15.756 1.00 21.71 118 ARG A C 1
ATOM 937 O O . ARG A 1 124 ? 47.574 80.275 16.789 1.00 22.08 118 ARG A O 1
ATOM 945 N N . ILE A 1 125 ? 47.334 81.863 15.209 1.00 22.25 119 ILE A N 1
ATOM 946 C CA . ILE A 1 125 ? 48.385 82.708 15.760 1.00 22.48 119 ILE A CA 1
ATOM 947 C C . ILE A 1 125 ? 48.018 83.165 17.183 1.00 22.34 119 ILE A C 1
ATOM 948 O O . ILE A 1 125 ? 48.846 83.087 18.101 1.00 22.27 119 ILE A O 1
ATOM 953 N N . ALA A 1 126 ? 46.771 83.598 17.370 1.00 22.40 120 ALA A N 1
ATOM 954 C CA . ALA A 1 126 ? 46.269 83.919 18.715 1.00 22.33 120 ALA A CA 1
ATOM 955 C C . ALA A 1 126 ? 46.300 82.713 19.670 1.00 22.69 120 ALA A C 1
ATOM 956 O O . ALA A 1 126 ? 46.610 82.868 20.851 1.00 23.13 120 ALA A O 1
ATOM 958 N N . ASN A 1 127 ? 45.965 81.519 19.174 1.00 22.52 121 ASN A N 1
ATOM 959 C CA . ASN A 1 127 ? 46.045 80.322 20.017 1.00 22.47 121 ASN A CA 1
ATOM 960 C C . ASN A 1 127 ? 47.475 80.130 20.547 1.00 22.97 121 ASN A C 1
ATOM 961 O O . ASN A 1 127 ? 47.688 79.815 21.722 1.00 22.41 121 ASN A O 1
ATOM 966 N N . GLY A 1 128 ? 48.448 80.319 19.662 1.00 23.54 122 GLY A N 1
ATOM 967 C CA . GLY A 1 128 ? 49.854 80.263 20.042 1.00 24.88 122 GLY A CA 1
ATOM 968 C C . GLY A 1 128 ? 50.240 81.313 21.070 1.00 25.59 122 GLY A C 1
ATOM 969 O O . GLY A 1 128 ? 51.039 81.034 21.975 1.00 26.05 122 GLY A O 1
ATOM 970 N N . LYS A 1 129 ? 49.668 82.509 20.943 1.00 25.33 123 LYS A N 1
ATOM 971 C CA . LYS A 1 129 ? 50.004 83.639 21.827 1.00 27.17 123 LYS A CA 1
ATOM 972 C C . LYS A 1 129 ? 49.452 83.457 23.247 1.00 25.80 123 LYS A C 1
ATOM 973 O O . LYS A 1 129 ? 50.200 83.535 24.238 1.00 25.73 123 LYS A O 1
ATOM 979 N N . ASP A 1 130 ? 48.149 83.192 23.347 1.00 25.34 124 ASP A N 1
ATOM 980 C CA . ASP A 1 130 ? 47.478 83.200 24.651 1.00 25.01 124 ASP A CA 1
ATOM 981 C C . ASP A 1 130 ? 46.460 82.093 24.901 1.00 24.50 124 ASP A C 1
ATOM 982 O O . ASP A 1 130 ? 45.685 82.165 25.858 1.00 23.81 124 ASP A O 1
ATOM 987 N N . GLY A 1 131 ? 46.492 81.046 24.078 1.00 23.92 125 GLY A N 1
ATOM 988 C CA . GLY A 1 131 ? 45.616 79.887 24.279 1.00 23.92 125 GLY A CA 1
ATOM 989 C C . GLY A 1 131 ? 44.195 80.076 23.778 1.00 23.81 125 GLY A C 1
ATOM 990 O O . GLY A 1 131 ? 43.346 79.213 23.984 1.00 23.54 125 GLY A O 1
ATOM 991 N N . TYR A 1 132 ? 43.936 81.195 23.103 1.00 23.55 126 TYR A N 1
ATOM 992 C CA . TYR A 1 132 ? 42.622 81.453 22.466 1.00 23.18 126 TYR A CA 1
ATOM 993 C C . TYR A 1 132 ? 42.175 80.245 21.651 1.00 23.63 126 TYR A C 1
ATOM 994 O O . TYR A 1 132 ? 42.887 79.815 20.741 1.00 23.36 126 TYR A O 1
ATOM 1003 N N . LYS A 1 133 ? 41.013 79.677 21.981 1.00 22.96 127 LYS A N 1
ATOM 1004 C CA . LYS A 1 133 ? 40.552 78.462 21.312 1.00 22.94 127 LYS A CA 1
ATOM 1005 C C . LYS A 1 133 ? 39.028 78.492 21.161 1.00 22.11 127 LYS A C 1
ATOM 1006 O O . LYS A 1 133 ? 38.311 77.854 21.927 1.00 21.16 127 LYS A O 1
ATOM 1012 N N . PRO A 1 134 ? 38.530 79.269 20.188 1.00 21.34 128 PRO A N 1
ATOM 1013 C CA . PRO A 1 134 ? 37.092 79.447 20.052 1.00 21.42 128 PRO A CA 1
ATOM 1014 C C . PRO A 1 134 ? 36.376 78.240 19.448 1.00 21.65 128 PRO A C 1
ATOM 1015 O O . PRO A 1 134 ? 37.008 77.385 18.788 1.00 21.26 128 PRO A O 1
ATOM 1019 N N . ARG A 1 135 ? 35.063 78.189 19.659 1.00 21.08 129 ARG A N 1
ATOM 1020 C CA . ARG A 1 135 ? 34.196 77.326 18.843 1.00 21.72 129 ARG A CA 1
ATOM 1021 C C . ARG A 1 135 ? 34.042 78.002 17.470 1.00 21.39 129 ARG A C 1
ATOM 1022 O O . ARG A 1 135 ? 33.700 79.193 17.393 1.00 22.10 129 ARG A O 1
ATOM 1030 N N . VAL A 1 136 ? 34.312 77.261 16.391 1.00 20.97 130 VAL A N 1
ATOM 1031 C CA . VAL A 1 136 ? 34.106 77.789 15.030 1.00 21.04 130 VAL A CA 1
ATOM 1032 C C . VAL A 1 136 ? 33.107 76.898 14.309 1.00 21.10 130 VAL A C 1
ATOM 1033 O O . VAL A 1 136 ? 33.368 75.711 14.067 1.00 21.40 130 VAL A O 1
ATOM 1037 N N . VAL A 1 137 ? 31.962 77.474 13.971 1.00 20.81 131 VAL A N 1
ATOM 1038 C CA . VAL A 1 137 ? 30.934 76.749 13.231 1.00 20.55 131 VAL A CA 1
ATOM 1039 C C . VAL A 1 137 ? 30.912 77.305 11.810 1.00 20.50 131 VAL A C 1
ATOM 1040 O O . VAL A 1 137 ? 30.587 78.473 11.588 1.00 20.51 131 VAL A O 1
ATOM 1044 N N . PHE A 1 138 ? 31.308 76.464 10.855 1.00 20.89 132 PHE A N 1
ATOM 1045 C CA . PHE A 1 138 ? 31.449 76.871 9.449 1.00 20.87 132 PHE A CA 1
ATOM 1046 C C . PHE A 1 138 ? 30.336 76.266 8.602 1.00 21.36 132 PHE A C 1
ATOM 1047 O O . PHE A 1 138 ? 30.102 75.047 8.666 1.00 21.96 132 PHE A O 1
ATOM 1055 N N . THR A 1 139 ? 29.655 77.104 7.812 1.00 21.56 133 THR A N 1
ATOM 1056 C CA . THR A 1 139 ? 28.692 76.583 6.839 1.00 21.53 133 THR A CA 1
ATOM 1057 C C . THR A 1 139 ? 29.403 76.133 5.564 1.00 21.50 133 THR A C 1
ATOM 1058 O O . THR A 1 139 ? 29.882 76.942 4.762 1.00 21.34 133 THR A O 1
ATOM 1062 N N . SER A 1 140 ? 29.521 74.819 5.431 1.00 20.82 134 SER A N 1
ATOM 1063 C CA . SER A 1 140 ? 29.848 74.209 4.157 1.00 21.16 134 SER A CA 1
ATOM 1064 C C . SER A 1 140 ? 28.503 74.000 3.418 1.00 21.56 134 SER A C 1
ATOM 1065 O O . SER A 1 140 ? 27.507 74.689 3.708 1.00 23.07 134 SER A O 1
ATOM 1068 N N . SER A 1 141 ? 28.460 73.059 2.488 1.00 21.36 135 SER A N 1
ATOM 1069 C CA . SER A 1 141 ? 27.325 72.929 1.589 1.00 20.78 135 SER A CA 1
ATOM 1070 C C . SER A 1 141 ? 27.375 71.575 0.924 1.00 20.94 135 SER A C 1
ATOM 1071 O O . SER A 1 141 ? 28.455 70.998 0.716 1.00 20.13 135 SER A O 1
ATOM 1074 N N . ILE A 1 142 ? 26.203 71.082 0.536 1.00 20.49 136 ILE A N 1
ATOM 1075 C CA . ILE A 1 142 ? 26.148 69.886 -0.306 1.00 20.93 136 ILE A CA 1
ATOM 1076 C C . ILE A 1 142 ? 26.796 70.119 -1.684 1.00 21.24 136 ILE A C 1
ATOM 1077 O O . ILE A 1 142 ? 27.023 69.180 -2.428 1.00 21.15 136 ILE A O 1
ATOM 1082 N N . ALA A 1 143 ? 27.166 71.374 -1.981 1.00 21.51 137 ALA A N 1
ATOM 1083 C CA . ALA A 1 143 ? 27.901 71.697 -3.206 1.00 21.74 137 ALA A CA 1
ATOM 1084 C C . ALA A 1 143 ? 29.287 71.042 -3.263 1.00 21.76 137 ALA A C 1
ATOM 1085 O O . ALA A 1 143 ? 29.927 71.011 -4.328 1.00 21.55 137 ALA A O 1
ATOM 1087 N N . VAL A 1 144 ? 29.748 70.503 -2.127 1.00 21.63 138 VAL A N 1
ATOM 1088 C CA . VAL A 1 144 ? 31.033 69.781 -2.099 1.00 21.38 138 VAL A CA 1
ATOM 1089 C C . VAL A 1 144 ? 30.950 68.458 -2.847 1.00 21.82 138 VAL A C 1
ATOM 1090 O O . VAL A 1 144 ? 31.979 67.839 -3.173 1.00 21.47 138 VAL A O 1
ATOM 1094 N N . PHE A 1 145 ? 29.729 68.018 -3.105 1.00 21.92 139 PHE A N 1
ATOM 1095 C CA . PHE A 1 145 ? 29.505 66.793 -3.881 1.00 22.39 139 PHE A CA 1
ATOM 1096 C C . PHE A 1 145 ? 29.261 67.092 -5.360 1.00 22.84 139 PHE A C 1
ATOM 1097 O O . PHE A 1 145 ? 28.632 68.096 -5.703 1.00 22.88 139 PHE A O 1
ATOM 1105 N N . GLY A 1 146 ? 29.779 66.220 -6.228 1.00 22.87 140 GLY A N 1
ATOM 1106 C CA . GLY A 1 146 ? 29.572 66.333 -7.656 1.00 24.21 140 GLY A CA 1
ATOM 1107 C C . GLY A 1 146 ? 29.238 65.000 -8.303 1.00 24.87 140 GLY A C 1
ATOM 1108 O O . GLY A 1 146 ? 29.699 63.939 -7.864 1.00 24.59 140 GLY A O 1
ATOM 1109 N N . ALA A 1 147 ? 28.423 65.082 -9.353 1.00 25.71 141 ALA A N 1
ATOM 1110 C CA . ALA A 1 147 ? 27.962 63.927 -10.119 1.00 26.79 141 ALA A CA 1
ATOM 1111 C C . ALA A 1 147 ? 29.117 63.141 -10.702 1.00 27.05 141 ALA A C 1
ATOM 1112 O O . ALA A 1 147 ? 30.164 63.726 -11.034 1.00 27.78 141 ALA A O 1
ATOM 1114 N N . PRO A 1 148 ? 28.937 61.812 -10.866 1.00 27.83 142 PRO A N 1
ATOM 1115 C CA . PRO A 1 148 ? 27.733 61.002 -10.559 1.00 26.99 142 PRO A CA 1
ATOM 1116 C C . PRO A 1 148 ? 27.569 60.675 -9.064 1.00 26.60 142 PRO A C 1
ATOM 1117 O O . PRO A 1 148 ? 28.532 60.319 -8.389 1.00 25.98 142 PRO A O 1
ATOM 1121 N N . LEU A 1 149 ? 26.342 60.793 -8.572 1.00 25.49 143 LEU A N 1
ATOM 1122 C CA . LEU A 1 149 ? 26.077 60.611 -7.154 1.00 25.95 143 LEU A CA 1
ATOM 1123 C C . LEU A 1 149 ? 25.059 59.508 -6.939 1.00 25.31 143 LEU A C 1
ATOM 1124 O O . LEU A 1 149 ? 24.055 59.469 -7.640 1.00 24.14 143 LEU A O 1
ATOM 1129 N N . PRO A 1 150 ? 25.294 58.637 -5.942 1.00 25.06 144 PRO A N 1
ATOM 1130 C CA . PRO A 1 150 ? 24.274 57.642 -5.640 1.00 24.88 144 PRO A CA 1
ATOM 1131 C C . PRO A 1 150 ? 23.098 58.313 -4.926 1.00 25.33 144 PRO A C 1
ATOM 1132 O O . PRO A 1 150 ? 23.248 59.411 -4.359 1.00 24.99 144 PRO A O 1
ATOM 1136 N N . TYR A 1 151 ? 21.940 57.663 -4.944 1.00 24.95 145 TYR A N 1
ATOM 1137 C CA . TYR A 1 151 ? 20.859 58.059 -4.056 1.00 24.63 145 TYR A CA 1
ATOM 1138 C C . TYR A 1 151 ? 20.470 56.882 -3.142 1.00 24.99 145 TYR A C 1
ATOM 1139 O O . TYR A 1 151 ? 20.014 55.842 -3.634 1.00 24.53 145 TYR A O 1
ATOM 1148 N N . PRO A 1 152 ? 20.645 57.030 -1.813 1.00 24.59 146 PRO A N 1
ATOM 1149 C CA . PRO A 1 152 ? 21.183 58.182 -1.096 1.00 24.27 146 PRO A CA 1
ATOM 1150 C C . PRO A 1 152 ? 22.709 58.191 -0.992 1.00 23.96 146 PRO A C 1
ATOM 1151 O O . PRO A 1 152 ? 23.367 57.173 -1.206 1.00 23.54 146 PRO A O 1
ATOM 1155 N N . ILE A 1 153 ? 23.258 59.351 -0.679 1.00 22.89 147 ILE A N 1
ATOM 1156 C CA . ILE A 1 153 ? 24.699 59.513 -0.611 1.00 23.34 147 ILE A CA 1
ATOM 1157 C C . ILE A 1 153 ? 25.125 59.137 0.818 1.00 23.54 147 ILE A C 1
ATOM 1158 O O . ILE A 1 153 ? 24.621 59.722 1.778 1.00 24.56 147 ILE A O 1
ATOM 1163 N N . PRO A 1 154 ? 26.024 58.149 0.965 1.00 24.29 148 PRO A N 1
ATOM 1164 C CA . PRO A 1 154 ? 26.495 57.757 2.307 1.00 23.88 148 PRO A CA 1
ATOM 1165 C C . PRO A 1 154 ? 27.439 58.781 2.934 1.00 23.44 148 PRO A C 1
ATOM 1166 O O . PRO A 1 154 ? 27.963 59.641 2.236 1.00 23.22 148 PRO A O 1
ATOM 1170 N N . ASP A 1 155 ? 27.614 58.695 4.252 1.00 23.39 149 ASP A N 1
ATOM 1171 C CA . ASP A 1 155 ? 28.457 59.625 5.016 1.00 23.45 149 ASP A CA 1
ATOM 1172 C C . ASP A 1 155 ? 29.897 59.637 4.517 1.00 23.19 149 ASP A C 1
ATOM 1173 O O . ASP A 1 155 ? 30.564 60.677 4.561 1.00 23.04 149 ASP A O 1
ATOM 1178 N N . GLU A 1 156 ? 30.369 58.491 4.030 1.00 22.48 150 GLU A N 1
ATOM 1179 C CA . GLU A 1 156 ? 31.769 58.357 3.619 1.00 23.40 150 GLU A CA 1
ATOM 1180 C C . GLU A 1 156 ? 32.043 58.701 2.157 1.00 22.96 150 GLU A C 1
ATOM 1181 O O . GLU A 1 156 ? 33.137 58.426 1.669 1.00 23.38 150 GLU A O 1
ATOM 1187 N N . PHE A 1 157 ? 31.070 59.294 1.471 1.00 23.13 151 PHE A N 1
ATOM 1188 C CA . PHE A 1 157 ? 31.213 59.559 0.047 1.00 23.18 151 PHE A CA 1
ATOM 1189 C C . PHE A 1 157 ? 32.176 60.728 -0.192 1.00 22.79 151 PHE A C 1
ATOM 1190 O O . PHE A 1 157 ? 32.096 61.748 0.492 1.00 22.42 151 PHE A O 1
ATOM 1198 N N . HIS A 1 158 ? 33.107 60.556 -1.129 1.00 22.74 152 HIS A N 1
ATOM 1199 C CA . HIS A 1 158 ? 34.115 61.602 -1.400 1.00 23.44 152 HIS A CA 1
ATOM 1200 C C . HIS A 1 158 ? 33.540 62.899 -1.936 1.00 23.89 152 HIS A C 1
ATOM 1201 O O . HIS A 1 158 ? 32.464 62.905 -2.556 1.00 24.04 152 HIS A O 1
ATOM 1208 N N . THR A 1 159 ? 34.281 63.983 -1.715 1.00 23.88 153 THR A N 1
ATOM 1209 C CA . THR A 1 159 ? 33.913 65.303 -2.211 1.00 24.32 153 THR A CA 1
ATOM 1210 C C . THR A 1 159 ? 34.599 65.554 -3.543 1.00 23.92 153 THR A C 1
ATOM 1211 O O . THR A 1 159 ? 35.818 65.762 -3.586 1.00 24.02 153 THR A O 1
ATOM 1215 N N . THR A 1 160 ? 33.827 65.496 -4.632 1.00 23.35 154 THR A N 1
ATOM 1216 C CA . THR A 1 160 ? 34.337 65.777 -5.979 1.00 22.86 154 THR A CA 1
ATOM 1217 C C . THR A 1 160 ? 33.494 66.860 -6.654 1.00 22.80 154 THR A C 1
ATOM 1218 O O . THR A 1 160 ? 32.766 66.591 -7.635 1.00 23.07 154 THR A O 1
ATOM 1222 N N . PRO A 1 161 ? 33.583 68.096 -6.134 1.00 21.97 155 PRO A N 1
ATOM 1223 C CA . PRO A 1 161 ? 32.707 69.164 -6.611 1.00 22.29 155 PRO A CA 1
ATOM 1224 C C . PRO A 1 161 ? 33.009 69.567 -8.042 1.00 22.79 155 PRO A C 1
ATOM 1225 O O . PRO A 1 161 ? 34.175 69.585 -8.457 1.00 22.02 155 PRO A O 1
ATOM 1229 N N . LEU A 1 162 ? 31.951 69.887 -8.785 1.00 23.52 156 LEU A N 1
ATOM 1230 C CA . LEU A 1 162 ? 32.107 70.360 -10.150 1.00 24.31 156 LEU A CA 1
ATOM 1231 C C . LEU A 1 162 ? 31.882 71.878 -10.314 1.00 23.77 156 LEU A C 1
ATOM 1232 O O . LEU A 1 162 ? 31.637 72.355 -11.415 1.00 23.37 156 LEU A O 1
ATOM 1237 N N . THR A 1 163 ? 31.990 72.623 -9.207 1.00 22.86 157 THR A N 1
ATOM 1238 C CA . THR A 1 163 ? 31.974 74.085 -9.218 1.00 22.87 157 THR A CA 1
ATOM 1239 C C . THR A 1 163 ? 33.164 74.595 -8.411 1.00 22.31 157 THR A C 1
ATOM 1240 O O . THR A 1 163 ? 33.677 73.872 -7.556 1.00 22.34 157 THR A O 1
ATOM 1244 N N . SER A 1 164 ? 33.588 75.827 -8.673 1.00 21.31 158 SER A N 1
ATOM 1245 C CA . SER A 1 164 ? 34.622 76.451 -7.846 1.00 21.57 158 SER A CA 1
ATOM 1246 C C . SER A 1 164 ? 34.125 76.680 -6.421 1.00 21.45 158 SER A C 1
ATOM 1247 O O . SER A 1 164 ? 34.874 76.509 -5.469 1.00 19.83 158 SER A O 1
ATOM 1250 N N . TYR A 1 165 ? 32.849 77.048 -6.286 1.00 21.42 159 TYR A N 1
ATOM 1251 C CA . TYR A 1 165 ? 32.242 77.227 -4.972 1.00 22.19 159 TYR A CA 1
ATOM 1252 C C . TYR A 1 165 ? 32.350 75.937 -4.140 1.00 21.50 159 TYR A C 1
ATOM 1253 O O . TYR A 1 165 ? 32.751 75.977 -2.992 1.00 20.76 159 TYR A O 1
ATOM 1262 N N . GLY A 1 166 ? 31.982 74.805 -4.736 1.00 21.29 160 GLY A N 1
ATOM 1263 C CA . GLY A 1 166 ? 32.044 73.515 -4.042 1.00 21.17 160 GLY A CA 1
ATOM 1264 C C . GLY A 1 166 ? 33.483 73.146 -3.712 1.00 21.83 160 GLY A C 1
ATOM 1265 O O . GLY A 1 166 ? 33.763 72.550 -2.664 1.00 21.70 160 GLY A O 1
ATOM 1266 N N . THR A 1 167 ? 34.390 73.492 -4.618 1.00 21.08 161 THR A N 1
ATOM 1267 C CA . THR A 1 167 ? 35.817 73.259 -4.417 1.00 21.16 161 THR A CA 1
ATOM 1268 C C . THR A 1 167 ? 36.304 74.064 -3.201 1.00 20.99 161 THR A C 1
ATOM 1269 O O . THR A 1 167 ? 36.977 73.522 -2.311 1.00 21.76 161 THR A O 1
ATOM 1273 N N . GLN A 1 168 ? 35.971 75.348 -3.178 1.00 20.63 162 GLN A N 1
ATOM 1274 C CA . GLN A 1 168 ? 36.341 76.234 -2.071 1.00 21.32 162 GLN A CA 1
ATOM 1275 C C . GLN A 1 168 ? 35.827 75.714 -0.722 1.00 21.56 162 GLN A C 1
ATOM 1276 O O . GLN A 1 168 ? 36.579 75.662 0.257 1.00 21.28 162 GLN A O 1
ATOM 1282 N N . LYS A 1 169 ? 34.564 75.304 -0.684 1.00 20.61 163 LYS A N 1
ATOM 1283 C CA . LYS A 1 169 ? 33.987 74.740 0.537 1.00 21.22 163 LYS A CA 1
ATOM 1284 C C . LYS A 1 169 ? 34.705 73.455 0.985 1.00 20.67 163 LYS A C 1
ATOM 1285 O O . LYS A 1 169 ? 34.986 73.287 2.191 1.00 20.85 163 LYS A O 1
ATOM 1291 N N . ALA A 1 170 ? 34.986 72.569 0.031 1.00 20.60 164 ALA A N 1
ATOM 1292 C CA . ALA A 1 170 ? 35.659 71.289 0.326 1.00 21.09 164 ALA A CA 1
ATOM 1293 C C . ALA A 1 170 ? 37.067 71.544 0.885 1.00 20.64 164 ALA A C 1
ATOM 1294 O O . ALA A 1 170 ? 37.525 70.844 1.774 1.00 20.48 164 ALA A O 1
ATOM 1296 N N . ILE A 1 171 ? 37.755 72.541 0.349 1.00 19.98 165 ILE A N 1
ATOM 1297 C CA . ILE A 1 171 ? 39.079 72.881 0.863 1.00 20.19 165 ILE A CA 1
ATOM 1298 C C . ILE A 1 171 ? 38.970 73.480 2.278 1.00 20.16 165 ILE A C 1
ATOM 1299 O O . ILE A 1 171 ? 39.749 73.144 3.165 1.00 20.35 165 ILE A O 1
ATOM 1304 N N . CYS A 1 172 ? 38.011 74.374 2.489 1.00 20.35 166 CYS A N 1
ATOM 1305 C CA . CYS A 1 172 ? 37.793 74.958 3.828 1.00 20.56 166 CYS A CA 1
ATOM 1306 C C . CYS A 1 172 ? 37.495 73.857 4.855 1.00 20.24 166 CYS A C 1
ATOM 1307 O O . CYS A 1 172 ? 38.007 73.882 5.973 1.00 19.13 166 CYS A O 1
ATOM 1310 N N . GLU A 1 173 ? 36.678 72.880 4.466 1.00 20.38 167 GLU A N 1
ATOM 1311 C CA . GLU A 1 173 ? 36.423 71.711 5.330 1.00 20.19 167 GLU A CA 1
ATOM 1312 C C . GLU A 1 173 ? 37.713 71.024 5.798 1.00 19.94 167 GLU A C 1
ATOM 1313 O O . GLU A 1 173 ? 37.865 70.704 6.983 1.00 20.46 167 GLU A O 1
ATOM 1319 N N . LEU A 1 174 ? 38.620 70.759 4.855 1.00 20.28 168 LEU A N 1
ATOM 1320 C CA . LEU A 1 174 ? 39.904 70.095 5.149 1.00 20.79 168 LEU A CA 1
ATOM 1321 C C . LEU A 1 174 ? 40.764 70.942 6.092 1.00 21.14 168 LEU A C 1
ATOM 1322 O O . LEU A 1 174 ? 41.346 70.414 7.057 1.00 21.64 168 LEU A O 1
ATOM 1327 N N . LEU A 1 175 ? 40.832 72.245 5.828 1.00 21.32 169 LEU A N 1
ATOM 1328 C CA . LEU A 1 175 ? 41.564 73.154 6.713 1.00 21.57 169 LEU A CA 1
ATOM 1329 C C . LEU A 1 175 ? 40.942 73.140 8.116 1.00 21.47 169 LEU A C 1
ATOM 1330 O O . LEU A 1 175 ? 41.650 73.074 9.124 1.00 22.13 169 LEU A O 1
ATOM 1335 N N . LEU A 1 176 ? 39.619 73.201 8.163 1.00 21.16 170 LEU A N 1
ATOM 1336 C CA . LEU A 1 176 ? 38.892 73.169 9.443 1.00 20.93 170 LEU A CA 1
ATOM 1337 C C . LEU A 1 176 ? 39.245 71.912 10.252 1.00 20.61 170 LEU A C 1
ATOM 1338 O O . LEU A 1 176 ? 39.556 72.020 11.434 1.00 20.59 170 LEU A O 1
ATOM 1343 N N . SER A 1 177 ? 39.222 70.732 9.625 1.00 21.37 171 SER A N 1
ATOM 1344 C CA . SER A 1 177 ? 39.571 69.507 10.362 1.00 21.50 171 SER A CA 1
ATOM 1345 C C . SER A 1 177 ? 41.027 69.514 10.844 1.00 21.70 171 SER A C 1
ATOM 1346 O O . SER A 1 177 ? 41.310 69.049 11.958 1.00 21.27 171 SER A O 1
ATOM 1349 N N . ASP A 1 178 ? 41.954 69.992 10.006 1.00 20.83 172 ASP A N 1
ATOM 1350 C CA . ASP A 1 178 ? 43.382 69.971 10.378 1.00 20.83 172 ASP A CA 1
ATOM 1351 C C . ASP A 1 178 ? 43.713 70.957 11.504 1.00 20.65 172 ASP A C 1
ATOM 1352 O O . ASP A 1 178 ? 44.435 70.614 12.449 1.00 19.48 172 ASP A O 1
ATOM 1357 N N . TYR A 1 179 ? 43.191 72.180 11.403 1.00 20.96 173 TYR A N 1
ATOM 1358 C CA . TYR A 1 179 ? 43.388 73.176 12.474 1.00 21.14 173 TYR A CA 1
ATOM 1359 C C . TYR A 1 179 ? 42.748 72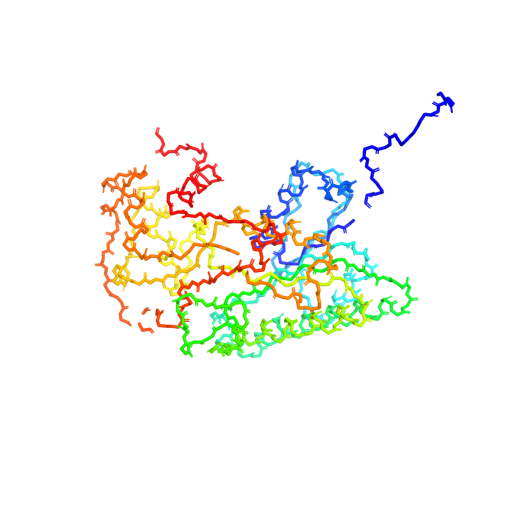.742 13.789 1.00 21.58 173 TYR A C 1
ATOM 1360 O O . TYR A 1 179 ? 43.295 73.002 14.874 1.00 21.77 173 TYR A O 1
ATOM 1369 N N . SER A 1 180 ? 41.584 72.102 13.695 1.00 21.27 174 SER A N 1
ATOM 1370 C CA . SER A 1 180 ? 40.908 71.535 14.876 1.00 21.33 174 SER A CA 1
ATOM 1371 C C . SER A 1 180 ? 41.744 70.444 15.524 1.00 21.77 174 SER A C 1
ATOM 1372 O O . SER A 1 180 ? 41.903 70.424 16.743 1.00 21.28 174 SER A O 1
ATOM 1375 N N . ARG A 1 181 ? 42.274 69.535 14.707 1.00 21.62 175 ARG A N 1
ATOM 1376 C CA . ARG A 1 181 ? 43.114 68.433 15.200 1.00 21.78 175 ARG A CA 1
ATOM 1377 C C . ARG A 1 181 ? 44.355 68.970 15.926 1.00 22.38 175 ARG A C 1
ATOM 1378 O O . ARG A 1 181 ? 44.772 68.428 16.954 1.00 21.72 175 ARG A O 1
ATOM 1386 N N . ARG A 1 182 ? 44.942 70.031 15.377 1.00 22.17 176 ARG A N 1
ATOM 1387 C CA . ARG A 1 182 ? 46.178 70.602 15.927 1.00 23.45 176 ARG A CA 1
ATOM 1388 C C . ARG A 1 182 ? 45.877 71.511 17.126 1.00 23.38 176 ARG A C 1
ATOM 1389 O O . ARG A 1 182 ? 46.793 72.073 17.757 1.00 24.01 176 ARG A O 1
ATOM 1397 N N . GLY A 1 183 ? 44.591 71.631 17.436 1.00 22.62 177 GLY A N 1
ATOM 1398 C CA . GLY A 1 183 ? 44.119 72.293 18.655 1.00 23.00 177 GLY A CA 1
ATOM 1399 C C . GLY A 1 183 ? 44.070 73.815 18.636 1.00 23.07 177 GLY A C 1
ATOM 1400 O O . GLY A 1 183 ? 44.082 74.445 19.695 1.00 23.06 177 GLY A O 1
ATOM 1401 N N . PHE A 1 184 ? 43.988 74.413 17.448 1.00 22.11 178 PHE A N 1
ATOM 1402 C CA . PHE A 1 184 ? 43.933 75.869 17.328 1.00 22.77 178 PHE A CA 1
ATOM 1403 C C . PHE A 1 184 ? 42.543 76.430 17.608 1.00 22.74 178 PHE A C 1
ATOM 1404 O O . PHE A 1 184 ? 42.415 77.542 18.099 1.00 22.83 178 PHE A O 1
ATOM 1412 N N . PHE A 1 185 ? 41.514 75.664 17.245 1.00 22.75 179 PHE A N 1
ATOM 1413 C CA . PHE A 1 185 ? 40.125 75.988 17.573 1.00 22.48 179 PHE A CA 1
ATOM 1414 C C . PHE A 1 185 ? 39.277 74.727 17.556 1.00 22.51 179 PHE A C 1
ATOM 1415 O O . PHE A 1 185 ? 39.744 73.674 17.122 1.00 22.67 179 PHE A O 1
ATOM 1423 N N . ASP A 1 186 ? 38.044 74.821 18.051 1.00 22.30 180 ASP A N 1
ATOM 1424 C CA . ASP A 1 186 ? 37.141 73.676 18.010 1.00 22.66 180 ASP A CA 1
ATOM 1425 C C . ASP A 1 186 ? 36.195 73.855 16.841 1.00 22.27 180 ASP A C 1
ATOM 1426 O O . ASP A 1 186 ? 35.160 74.521 16.982 1.00 22.62 180 ASP A O 1
ATOM 1431 N N . GLY A 1 187 ? 36.547 73.277 15.686 1.00 22.07 181 GLY A N 1
ATOM 1432 C CA . GLY A 1 187 ? 35.795 73.495 14.446 1.00 21.02 181 GLY A CA 1
ATOM 1433 C C . GLY A 1 187 ? 34.730 72.442 14.222 1.00 21.21 181 GLY A C 1
ATOM 1434 O O . GLY A 1 187 ? 34.907 71.280 14.600 1.00 20.93 181 GLY A O 1
ATOM 1435 N N . ILE A 1 188 ? 33.607 72.864 13.635 1.00 21.47 182 ILE A N 1
ATOM 1436 C CA . ILE A 1 188 ? 32.543 71.963 13.191 1.00 21.68 182 ILE A CA 1
ATOM 1437 C C . ILE A 1 188 ? 32.074 72.492 11.842 1.00 21.62 182 ILE A C 1
ATOM 1438 O O . ILE A 1 188 ? 31.756 73.680 11.728 1.00 21.50 182 ILE A O 1
ATOM 1443 N N . GLY A 1 189 ? 32.100 71.631 10.820 1.00 21.77 183 GLY A N 1
ATOM 1444 C CA . GLY A 1 189 ? 31.606 71.979 9.485 1.00 22.14 183 GLY A CA 1
ATOM 1445 C C . GLY A 1 189 ? 30.189 71.462 9.294 1.00 22.25 183 GLY A C 1
ATOM 1446 O O . GLY A 1 189 ? 29.897 70.274 9.517 1.00 23.00 183 GLY A O 1
ATOM 1447 N N . ILE A 1 190 ? 29.309 72.362 8.879 1.00 22.01 184 ILE A N 1
ATOM 1448 C CA . ILE A 1 190 ? 27.883 72.067 8.709 1.00 21.79 184 ILE A CA 1
ATOM 1449 C C . ILE A 1 190 ? 27.571 72.117 7.211 1.00 22.38 184 ILE A C 1
ATOM 1450 O O . ILE A 1 190 ? 27.598 73.195 6.612 1.00 22.55 184 ILE A O 1
ATOM 1455 N N . ARG A 1 191 ? 27.314 70.965 6.586 1.00 22.50 185 ARG A N 1
ATOM 1456 C CA . ARG A 1 191 ? 27.017 70.937 5.143 1.00 22.90 185 ARG A CA 1
ATOM 1457 C C . ARG A 1 191 ? 25.526 71.173 4.938 1.00 23.77 185 ARG A C 1
ATOM 1458 O O . ARG A 1 191 ? 24.722 70.235 5.044 1.00 23.40 185 ARG A O 1
ATOM 1466 N N . LEU A 1 192 ? 25.171 72.429 4.670 1.00 23.16 186 LEU A N 1
ATOM 1467 C CA . LEU A 1 192 ? 23.774 72.810 4.485 1.00 23.45 186 LEU A CA 1
ATOM 1468 C C . LEU A 1 192 ? 23.176 72.168 3.233 1.00 23.52 186 LEU A C 1
ATOM 1469 O O . LEU A 1 192 ? 23.807 72.167 2.179 1.00 22.63 186 LEU A O 1
ATOM 1474 N N . PRO A 1 193 ? 21.949 71.637 3.353 1.00 23.96 187 PRO A N 1
ATOM 1475 C CA . PRO A 1 193 ? 21.176 71.210 2.186 1.00 23.97 187 PRO A CA 1
ATOM 1476 C C . PRO A 1 193 ? 20.720 72.461 1.450 1.00 24.03 187 PRO A C 1
ATOM 1477 O O . PRO A 1 193 ? 20.999 73.587 1.883 1.00 24.69 187 PRO A O 1
ATOM 1481 N N . THR A 1 194 ? 20.012 72.283 0.345 1.00 23.34 188 THR A N 1
ATOM 1482 C CA . THR A 1 194 ? 19.298 73.410 -0.243 1.00 22.96 188 THR A CA 1
ATOM 1483 C C . THR A 1 194 ? 18.286 73.942 0.777 1.00 22.96 188 THR A C 1
ATOM 1484 O O . THR A 1 194 ? 17.586 73.169 1.430 1.00 22.42 188 THR A O 1
ATOM 1488 N N . ILE A 1 195 ? 18.255 75.260 0.954 1.00 22.92 189 ILE A N 1
ATOM 1489 C CA . ILE A 1 195 ? 17.272 75.864 1.865 1.00 23.84 189 ILE A CA 1
ATOM 1490 C C . ILE A 1 195 ? 15.971 76.017 1.106 1.00 23.64 189 ILE A C 1
ATOM 1491 O O . ILE A 1 195 ? 15.924 76.700 0.075 1.00 23.19 189 ILE A O 1
ATOM 1496 N N . CYS A 1 196 ? 14.934 75.357 1.614 1.00 23.32 190 CYS A N 1
ATOM 1497 C CA . CYS A 1 196 ? 13.590 75.429 1.052 1.00 22.91 190 CYS A CA 1
ATOM 1498 C C . CYS A 1 196 ? 12.643 75.371 2.245 1.00 22.45 190 CYS A C 1
ATOM 1499 O O . CYS A 1 196 ? 12.800 74.513 3.110 1.00 22.87 190 CYS A O 1
ATOM 1502 N N . ILE A 1 197 ? 11.685 76.292 2.342 1.00 22.77 191 ILE A N 1
ATOM 1503 C CA . ILE A 1 197 ? 11.451 77.367 1.376 1.00 22.60 191 ILE A CA 1
ATOM 1504 C C . ILE A 1 197 ? 12.288 78.623 1.711 1.00 23.57 191 ILE A C 1
ATOM 1505 O O . ILE A 1 197 ? 12.194 79.159 2.819 1.00 22.80 191 ILE A O 1
ATOM 1510 N N . ARG A 1 198 ? 13.080 79.105 0.747 1.00 23.82 192 ARG A N 1
ATOM 1511 C CA . ARG A 1 198 ? 13.812 80.362 0.916 1.00 26.28 192 ARG A CA 1
ATOM 1512 C C . ARG A 1 198 ? 12.833 81.542 0.896 1.00 25.98 192 ARG A C 1
ATOM 1513 O O . ARG A 1 198 ? 12.102 81.713 -0.089 1.00 25.33 192 ARG A O 1
ATOM 1521 N N . PRO A 1 199 ? 12.787 82.335 1.995 1.00 27.56 193 PRO A N 1
ATOM 1522 C CA . PRO A 1 199 ? 11.854 83.462 2.111 1.00 28.71 193 PRO A CA 1
ATOM 1523 C C . PRO A 1 199 ? 12.255 84.599 1.175 1.00 30.75 193 PRO A C 1
ATOM 1524 O O . PRO A 1 199 ? 13.409 84.657 0.746 1.00 30.75 193 PRO A O 1
ATOM 1528 N N . GLY A 1 200 ? 11.302 85.464 0.848 1.00 32.67 194 GLY A N 1
ATOM 1529 C CA . GLY A 1 200 ? 11.601 86.723 0.178 1.00 36.00 194 GLY A CA 1
ATOM 1530 C C . GLY A 1 200 ? 11.123 86.797 -1.256 1.00 38.14 194 GLY A C 1
ATOM 1531 O O . GLY A 1 200 ? 9.926 86.693 -1.530 1.00 38.49 194 GLY A O 1
ATOM 1532 N N . LYS A 1 201 ? 12.070 86.994 -2.167 1.00 40.29 195 LYS A N 1
ATOM 1533 C CA . LYS A 1 201 ? 11.770 87.234 -3.583 1.00 42.63 195 LYS A CA 1
ATOM 1534 C C . LYS A 1 201 ? 12.514 86.220 -4.459 1.00 43.04 195 LYS A C 1
ATOM 1535 O O . LYS A 1 201 ? 13.581 85.744 -4.062 1.00 43.16 195 LYS A O 1
ATOM 1541 N N . PRO A 1 202 ? 11.952 85.874 -5.639 1.00 43.95 196 PRO A N 1
ATOM 1542 C CA . PRO A 1 202 ? 12.625 84.892 -6.492 1.00 44.76 196 PRO A CA 1
ATOM 1543 C C . PRO A 1 202 ? 14.068 85.301 -6.762 1.00 45.98 196 PRO A C 1
ATOM 1544 O O . PRO A 1 202 ? 14.304 86.376 -7.328 1.00 46.34 196 PRO A O 1
ATOM 1548 N N . ASN A 1 203 ? 15.024 84.489 -6.311 1.00 46.72 197 ASN A N 1
ATOM 1549 C CA . ASN A 1 203 ? 16.419 84.720 -6.695 1.00 47.31 197 ASN A CA 1
ATOM 1550 C C . ASN A 1 203 ? 16.702 84.022 -8.023 1.00 46.83 197 ASN A C 1
ATOM 1551 O O . ASN A 1 203 ? 16.160 82.939 -8.299 1.00 47.12 197 ASN A O 1
ATOM 1556 N N . ALA A 1 204 ? 17.546 84.655 -8.834 1.00 46.02 198 ALA A N 1
ATOM 1557 C CA . ALA A 1 204 ? 17.752 84.274 -10.231 1.00 44.81 198 ALA A CA 1
ATOM 1558 C C . ALA A 1 204 ? 18.518 82.961 -10.432 1.00 43.68 198 ALA A C 1
ATOM 1559 O O . ALA A 1 204 ? 18.607 82.475 -11.562 1.00 43.96 198 ALA A O 1
ATOM 1561 N N . ALA A 1 205 ? 19.073 82.399 -9.355 1.00 41.91 199 ALA A N 1
ATOM 1562 C CA . ALA A 1 205 ? 19.758 81.107 -9.433 1.00 40.19 199 ALA A CA 1
ATOM 1563 C C . ALA A 1 205 ? 18.854 80.105 -10.137 1.00 38.88 199 ALA A C 1
ATOM 1564 O O . ALA A 1 205 ? 17.654 80.079 -9.873 1.00 38.57 199 ALA A O 1
ATOM 1566 N N . ALA A 1 206 ? 19.430 79.319 -11.051 1.00 37.14 200 ALA A N 1
ATOM 1567 C CA . ALA A 1 206 ? 18.696 78.320 -11.845 1.00 35.54 200 ALA A CA 1
ATOM 1568 C C . ALA A 1 206 ? 17.791 77.427 -10.999 1.00 34.34 200 ALA A C 1
ATOM 1569 O O . ALA A 1 206 ? 16.738 76.966 -11.460 1.00 34.02 200 ALA A O 1
ATOM 1571 N N . SER A 1 207 ? 18.231 77.187 -9.769 1.00 32.82 201 SER A N 1
ATOM 1572 C CA . SER A 1 207 ? 17.541 76.339 -8.811 1.00 32.02 201 SER A CA 1
ATOM 1573 C C . SER A 1 207 ? 16.473 77.054 -7.973 1.00 30.79 201 SER A C 1
ATOM 1574 O O . SER A 1 207 ? 15.852 76.430 -7.112 1.00 31.12 201 SER A O 1
ATOM 1577 N N . GLY A 1 208 ? 16.257 78.348 -8.215 1.00 29.50 202 GLY A N 1
ATOM 1578 C CA . GLY A 1 208 ? 15.273 79.125 -7.435 1.00 27.51 202 GLY A CA 1
ATOM 1579 C C . GLY A 1 208 ? 13.859 78.551 -7.455 1.00 26.05 202 GLY A C 1
ATOM 1580 O O . GLY A 1 208 ? 13.086 78.724 -6.492 1.00 25.71 202 GLY A O 1
ATOM 1581 N N . PHE A 1 209 ? 13.527 77.858 -8.540 1.00 24.39 203 PHE A N 1
ATOM 1582 C CA . PHE A 1 209 ? 12.199 77.269 -8.720 1.00 23.78 203 PHE A CA 1
ATOM 1583 C C . PHE A 1 209 ? 11.813 76.340 -7.573 1.00 23.36 203 PHE A C 1
ATOM 1584 O O . PHE A 1 209 ? 10.619 76.227 -7.259 1.00 22.84 203 PHE A O 1
ATOM 1592 N N . PHE A 1 210 ? 12.795 75.673 -6.950 1.00 22.53 204 PHE A N 1
ATOM 1593 C CA . PHE A 1 210 ? 12.455 74.740 -5.863 1.00 22.86 204 PHE A CA 1
ATOM 1594 C C . PHE A 1 210 ? 11.661 75.467 -4.771 1.00 22.90 204 PHE A C 1
ATOM 1595 O O . PHE A 1 210 ? 10.735 74.884 -4.197 1.00 22.88 204 PHE A O 1
ATOM 1603 N N . SER A 1 211 ? 12.043 76.720 -4.478 1.00 22.69 205 SER A N 1
ATOM 1604 C CA . SER A 1 211 ? 11.289 77.562 -3.542 1.00 22.88 205 SER A CA 1
ATOM 1605 C C . SER A 1 211 ? 10.150 78.332 -4.205 1.00 22.80 205 SER A C 1
ATOM 1606 O O . SER A 1 211 ? 9.076 78.474 -3.609 1.00 22.97 205 SER A O 1
ATOM 1609 N N . ASN A 1 212 ? 10.397 78.867 -5.402 1.00 22.94 206 ASN A N 1
ATOM 1610 C CA . ASN A 1 212 ? 9.404 79.712 -6.099 1.00 23.46 206 ASN A CA 1
ATOM 1611 C C . ASN A 1 212 ? 8.049 79.014 -6.222 1.00 23.70 206 ASN A C 1
ATOM 1612 O O . ASN A 1 212 ? 7.010 79.633 -5.984 1.00 24.08 206 ASN A O 1
ATOM 1617 N N . ILE A 1 213 ? 8.060 77.730 -6.593 1.00 24.08 207 ILE A N 1
ATOM 1618 C CA . ILE A 1 213 ? 6.800 77.000 -6.849 1.00 23.90 207 ILE A CA 1
ATOM 1619 C C . ILE A 1 213 ? 5.962 76.765 -5.584 1.00 23.50 207 ILE A C 1
ATOM 1620 O O . ILE A 1 213 ? 4.815 76.344 -5.664 1.00 23.58 207 ILE A O 1
ATOM 1625 N N . LEU A 1 214 ? 6.546 77.032 -4.419 1.00 23.51 208 LEU A N 1
ATOM 1626 C CA . LEU A 1 214 ? 5.787 77.001 -3.167 1.00 23.11 208 LEU A CA 1
ATOM 1627 C C . LEU A 1 214 ? 5.536 78.403 -2.606 1.00 23.82 208 LEU A C 1
ATOM 1628 O O . LEU A 1 214 ? 4.397 78.742 -2.285 1.00 23.69 208 LEU A O 1
ATOM 1633 N N . ARG A 1 215 ? 6.597 79.202 -2.501 1.00 23.67 209 ARG A N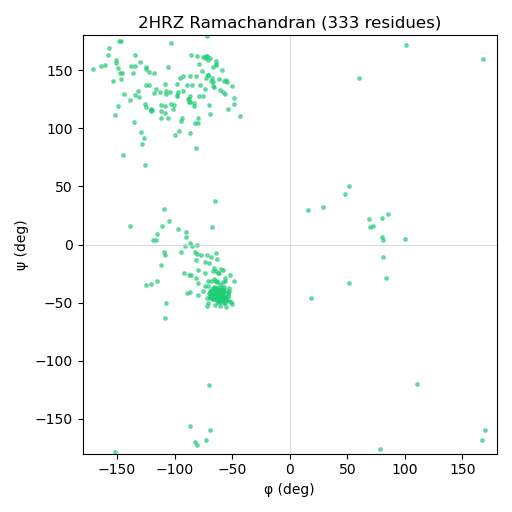 1
ATOM 1634 C CA . ARG A 1 215 ? 6.520 80.528 -1.902 1.00 24.27 209 ARG A CA 1
ATOM 1635 C C . ARG A 1 215 ? 5.463 81.414 -2.569 1.00 24.73 209 ARG A C 1
ATOM 1636 O O . ARG A 1 215 ? 4.607 81.973 -1.884 1.00 25.39 209 ARG A O 1
ATOM 1644 N N . GLU A 1 216 ? 5.543 81.561 -3.890 1.00 24.81 210 GLU A N 1
ATOM 1645 C CA . GLU A 1 216 ? 4.609 82.442 -4.609 1.00 25.45 210 GLU A CA 1
ATOM 1646 C C . GLU A 1 216 ? 3.146 81.966 -4.557 1.00 25.25 210 GLU A C 1
ATOM 1647 O O . GLU A 1 216 ? 2.268 82.749 -4.203 1.00 24.97 210 GLU A O 1
ATOM 1653 N N . PRO A 1 217 ? 2.871 80.694 -4.915 1.00 25.39 211 PRO A N 1
ATOM 1654 C CA . PRO A 1 217 ? 1.497 80.208 -4.765 1.00 25.94 211 PRO A CA 1
ATOM 1655 C C . PRO A 1 217 ? 0.874 80.396 -3.380 1.00 26.23 211 PRO A C 1
ATOM 1656 O O . PRO A 1 217 ? -0.324 80.692 -3.295 1.00 26.09 211 PRO A O 1
ATOM 1660 N N . LEU A 1 218 ? 1.666 80.226 -2.319 1.00 26.15 212 LEU A N 1
ATOM 1661 C CA . LEU A 1 218 ? 1.174 80.419 -0.950 1.00 26.55 212 LEU A CA 1
ATOM 1662 C C . LEU A 1 218 ? 0.692 81.850 -0.683 1.00 27.40 212 LEU A C 1
ATOM 1663 O O . LEU A 1 218 ? -0.119 82.055 0.215 1.00 27.38 212 LEU A O 1
ATOM 1668 N N . VAL A 1 219 ? 1.202 82.831 -1.435 1.00 27.52 213 VAL A N 1
ATOM 1669 C CA . VAL A 1 219 ? 0.674 84.200 -1.367 1.00 28.56 213 VAL A CA 1
ATOM 1670 C C . VAL A 1 219 ? -0.100 84.596 -2.646 1.00 28.88 213 VAL A C 1
ATOM 1671 O O . VAL A 1 219 ? -0.118 85.765 -3.034 1.00 29.55 213 VAL A O 1
ATOM 1675 N N . GLY A 1 220 ? -0.721 83.616 -3.300 1.00 29.41 214 GLY A N 1
ATOM 1676 C CA . GLY A 1 220 ? -1.592 83.883 -4.454 1.00 30.05 214 GLY A CA 1
ATOM 1677 C C . GLY A 1 220 ? -0.911 84.348 -5.730 1.00 30.60 214 GLY A C 1
ATOM 1678 O O . GLY A 1 220 ? -1.577 84.846 -6.641 1.00 29.94 214 GLY A O 1
ATOM 1679 N N . GLN A 1 221 ? 0.408 84.178 -5.808 1.00 30.69 215 GLN A N 1
ATOM 1680 C CA . GLN A 1 221 ? 1.188 84.590 -6.976 1.00 3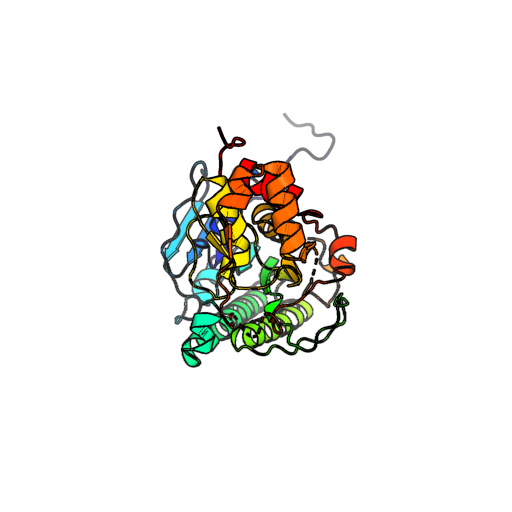1.67 215 GLN A CA 1
ATOM 1681 C C . GLN A 1 221 ? 1.615 83.390 -7.823 1.00 31.05 215 GLN A C 1
ATOM 1682 O O . GLN A 1 221 ? 1.789 82.275 -7.323 1.00 30.56 215 GLN A O 1
ATOM 1688 N N . GLU A 1 222 ? 1.806 83.637 -9.111 1.00 31.18 216 GLU A N 1
ATOM 1689 C CA . GLU A 1 222 ? 2.198 82.596 -10.050 1.00 30.83 216 GLU A CA 1
ATOM 1690 C C . GLU A 1 222 ? 3.680 82.279 -9.963 1.00 29.96 216 GLU A C 1
ATOM 1691 O O . GLU A 1 222 ? 4.489 83.102 -9.525 1.00 29.91 216 GLU A O 1
ATOM 1697 N N . ALA A 1 223 ? 4.036 81.069 -10.371 1.00 29.21 217 ALA A N 1
ATOM 1698 C CA . ALA A 1 223 ? 5.426 80.652 -10.386 1.00 28.81 217 ALA A CA 1
ATOM 1699 C C . ALA A 1 223 ? 5.632 79.703 -11.538 1.00 28.29 217 ALA A C 1
ATOM 1700 O O . ALA A 1 223 ? 4.737 78.952 -11.905 1.00 28.84 217 ALA A O 1
ATOM 1702 N N . VAL A 1 224 ? 6.825 79.746 -12.104 1.00 28.17 218 VAL A N 1
ATOM 1703 C CA . VAL A 1 224 ? 7.190 78.868 -13.195 1.00 27.66 218 VAL A CA 1
ATOM 1704 C C . VAL A 1 224 ? 7.866 77.601 -12.669 1.00 27.21 218 VAL A C 1
ATOM 1705 O O . VAL A 1 224 ? 8.781 77.660 -11.832 1.00 26.78 218 VAL A O 1
ATOM 1709 N N . LEU A 1 225 ? 7.402 76.465 -13.180 1.00 26.84 219 LEU A N 1
ATOM 1710 C CA . LEU A 1 225 ? 8.100 75.192 -13.017 1.00 26.63 219 LEU A CA 1
ATOM 1711 C C . LEU A 1 225 ? 8.762 74.816 -14.348 1.00 26.80 219 LEU A C 1
ATOM 1712 O O . LEU A 1 225 ? 8.062 74.471 -15.298 1.00 26.76 219 LEU A O 1
ATOM 1717 N N . PRO A 1 226 ? 10.106 74.890 -14.416 1.00 26.42 220 PRO A N 1
ATOM 1718 C CA . PRO A 1 226 ? 10.886 74.666 -15.645 1.00 26.84 220 PRO A CA 1
ATOM 1719 C C . PRO A 1 226 ? 11.353 73.225 -15.875 1.00 26.86 220 PRO A C 1
ATOM 1720 O O . PRO A 1 226 ? 12.019 72.947 -16.877 1.00 26.94 220 PRO A O 1
ATOM 1724 N N . VAL A 1 227 ? 11.034 72.326 -14.946 1.00 26.88 221 VAL A N 1
ATOM 1725 C CA . VAL A 1 227 ? 11.538 70.944 -14.995 1.00 26.16 221 VAL A CA 1
ATOM 1726 C C . VAL A 1 227 ? 10.398 69.962 -14.722 1.00 25.88 221 VAL A C 1
ATOM 1727 O O . VAL A 1 227 ? 9.344 70.355 -14.215 1.00 25.76 221 VAL A O 1
ATOM 1731 N N . PRO A 1 228 ? 10.604 68.676 -15.062 1.00 26.01 222 PRO A N 1
ATOM 1732 C CA . PRO A 1 228 ? 9.609 67.623 -14.842 1.00 25.49 222 PRO A CA 1
ATOM 1733 C C . PRO A 1 228 ? 9.429 67.234 -13.365 1.00 25.14 222 PRO A C 1
ATOM 1734 O O . PRO A 1 228 ? 10.298 67.502 -12.540 1.00 24.80 222 PRO A O 1
ATOM 1738 N N . GLU A 1 229 ? 8.321 66.571 -13.050 1.00 25.35 223 GLU A N 1
ATOM 1739 C CA . GLU A 1 229 ? 7.997 66.217 -11.658 1.00 26.09 223 GLU A CA 1
ATOM 1740 C C . GLU A 1 229 ? 8.931 65.204 -10.999 1.00 25.39 223 GLU A C 1
ATOM 1741 O O . GLU A 1 229 ? 9.004 65.146 -9.774 1.00 25.49 223 GLU A O 1
ATOM 1747 N N . SER A 1 230 ? 9.628 64.400 -11.797 1.00 24.34 224 SER A N 1
ATOM 1748 C CA . SER A 1 230 ? 10.499 63.360 -11.252 1.00 24.19 224 SER A CA 1
ATOM 1749 C C . SER A 1 230 ? 11.793 63.911 -10.640 1.00 23.69 224 SER A C 1
ATOM 1750 O O . SER A 1 230 ? 12.478 63.197 -9.916 1.00 23.97 224 SER A O 1
ATOM 1753 N N . ILE A 1 231 ? 12.130 65.164 -10.934 1.00 22.86 225 ILE A N 1
ATOM 1754 C CA . ILE A 1 231 ? 13.389 65.747 -10.438 1.00 22.82 225 ILE A CA 1
ATOM 1755 C C . ILE A 1 231 ? 13.452 65.642 -8.918 1.00 22.64 225 ILE A C 1
ATOM 1756 O O . ILE A 1 231 ? 12.497 66.035 -8.230 1.00 22.86 225 ILE A O 1
ATOM 1761 N N . ARG A 1 232 ? 14.572 65.125 -8.402 1.00 21.55 226 ARG A N 1
ATOM 1762 C CA . ARG A 1 232 ? 14.730 64.816 -6.978 1.00 21.56 226 ARG A CA 1
ATOM 1763 C C . ARG A 1 232 ? 15.829 65.712 -6.407 1.00 22.28 226 ARG A C 1
ATOM 1764 O O . ARG A 1 232 ? 16.887 65.859 -7.027 1.00 22.50 226 ARG A O 1
ATOM 1772 N N . HIS A 1 233 ? 15.584 66.319 -5.249 1.00 22.84 227 HIS A N 1
ATOM 1773 C CA . HIS A 1 233 ? 16.606 67.176 -4.593 1.00 23.50 227 HIS A CA 1
ATOM 1774 C C . HIS A 1 233 ? 16.487 67.122 -3.053 1.00 23.38 227 HIS A C 1
ATOM 1775 O O . HIS A 1 233 ? 15.586 66.476 -2.529 1.00 23.92 227 HIS A O 1
ATOM 1782 N N . TRP A 1 234 ? 17.415 67.769 -2.346 1.00 22.58 228 TRP A N 1
ATOM 1783 C CA . TRP A 1 234 ? 17.663 67.558 -0.921 1.00 22.31 228 TRP A CA 1
ATOM 1784 C C . TRP A 1 234 ? 17.575 68.907 -0.207 1.00 21.99 228 TRP A C 1
ATOM 1785 O O . TRP A 1 234 ? 18.320 69.837 -0.537 1.00 21.69 228 TRP A O 1
ATOM 1796 N N . HIS A 1 235 ? 16.660 68.989 0.761 1.00 21.69 229 HIS A N 1
ATOM 1797 C CA . HIS A 1 235 ? 16.169 70.244 1.309 1.00 21.84 229 HIS A CA 1
ATOM 1798 C C . HIS A 1 235 ? 16.096 70.292 2.853 1.00 21.60 229 HIS A C 1
ATOM 1799 O O . HIS A 1 235 ? 15.881 69.271 3.524 1.00 21.62 229 HIS A O 1
ATOM 1806 N N . ALA A 1 236 ? 16.197 71.501 3.396 1.00 21.25 230 ALA A N 1
ATOM 1807 C CA . ALA A 1 236 ? 15.809 71.774 4.801 1.00 22.44 230 ALA A CA 1
ATOM 1808 C C . ALA A 1 236 ? 15.314 73.215 4.914 1.00 22.15 230 ALA A C 1
ATOM 1809 O O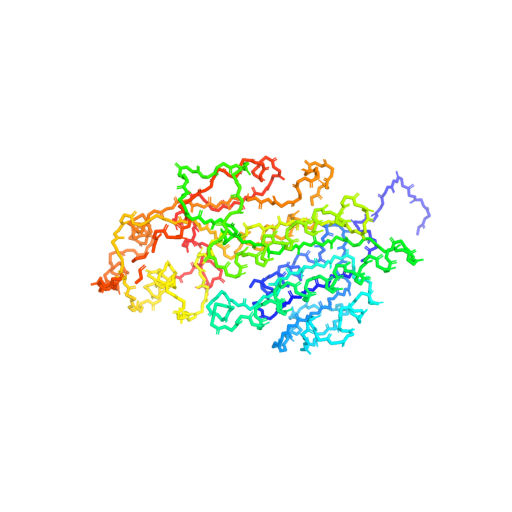 . ALA A 1 236 ? 15.735 74.076 4.133 1.00 22.41 230 ALA A O 1
ATOM 1811 N N . SER A 1 237 ? 14.421 73.468 5.866 1.00 22.47 231 SER A N 1
ATOM 1812 C CA . SER A 1 237 ? 13.885 74.810 6.106 1.00 22.13 231 SER A CA 1
ATOM 1813 C C . SER A 1 237 ? 14.932 75.763 6.683 1.00 22.64 231 SER A C 1
ATOM 1814 O O . SER A 1 237 ? 15.951 75.321 7.236 1.00 22.16 231 SER A O 1
ATOM 1817 N N . PRO A 1 238 ? 14.681 77.085 6.566 1.00 22.99 232 PRO A N 1
ATOM 1818 C CA . PRO A 1 238 ? 15.514 78.056 7.294 1.00 22.70 232 PRO A CA 1
ATOM 1819 C C . PRO A 1 238 ? 15.600 77.768 8.804 1.00 22.86 232 PRO A C 1
ATOM 1820 O O . PRO A 1 238 ? 16.698 77.839 9.367 1.00 21.87 232 PRO A O 1
ATOM 1824 N N . ARG A 1 239 ? 14.461 77.451 9.440 1.00 22.35 233 ARG A N 1
ATOM 1825 C CA . ARG A 1 239 ? 14.440 77.044 10.861 1.00 22.81 233 ARG A CA 1
ATOM 1826 C C . ARG A 1 239 ? 15.440 75.934 11.160 1.00 23.14 233 ARG A C 1
ATOM 1827 O O . ARG A 1 239 ? 16.208 76.022 12.131 1.00 22.73 233 ARG A O 1
ATOM 1835 N N . SER A 1 240 ? 15.413 74.886 10.335 1.00 22.99 234 SER A N 1
ATOM 1836 C CA . SER A 1 240 ? 16.347 73.763 10.464 1.00 23.00 234 SER A CA 1
ATOM 1837 C C . SER A 1 240 ? 17.800 74.177 10.282 1.00 22.72 234 SER A C 1
ATOM 1838 O O . SER A 1 240 ? 18.664 73.743 11.045 1.00 23.00 234 SER A O 1
ATOM 1841 N N . ALA A 1 241 ? 18.062 74.998 9.263 1.00 22.28 235 ALA A N 1
ATOM 1842 C CA . ALA A 1 241 ? 19.404 75.495 8.991 1.00 22.74 235 ALA A CA 1
ATOM 1843 C C . ALA A 1 241 ? 19.947 76.192 10.231 1.00 22.81 235 ALA A C 1
ATOM 1844 O O . ALA A 1 241 ? 21.034 75.854 10.701 1.00 22.36 235 ALA A O 1
ATOM 1846 N N . VAL A 1 242 ? 19.154 77.106 10.797 1.00 22.66 236 VAL A N 1
ATOM 1847 C CA . VAL A 1 242 ? 19.519 77.770 12.052 1.00 22.97 236 VAL A CA 1
ATOM 1848 C C . VAL A 1 242 ? 19.726 76.766 13.190 1.00 22.74 236 VAL A C 1
ATOM 1849 O O . VAL A 1 242 ? 20.721 76.855 13.923 1.00 24.03 236 VAL A O 1
ATOM 1853 N N . GLY A 1 243 ? 18.798 75.815 13.341 1.00 22.70 237 GLY A N 1
ATOM 1854 C CA . GLY A 1 243 ? 18.930 74.740 14.331 1.00 22.27 237 GLY A CA 1
ATOM 1855 C C . GLY A 1 243 ? 20.252 73.991 14.223 1.00 21.90 237 GLY A C 1
ATOM 1856 O O . GLY A 1 243 ? 20.859 73.643 15.255 1.00 22.06 237 GLY A O 1
ATOM 1857 N N . PHE A 1 244 ? 20.718 73.740 12.994 1.00 21.91 238 PHE A N 1
ATOM 1858 C CA . PHE A 1 244 ? 22.008 73.047 12.793 1.00 21.72 238 PHE A CA 1
ATOM 1859 C C . PHE A 1 244 ? 23.155 73.835 13.390 1.00 22.16 238 PHE A C 1
ATOM 1860 O O . PHE A 1 244 ? 24.117 73.264 13.947 1.00 22.05 238 PHE A O 1
ATOM 1868 N N . LEU A 1 245 ? 23.086 75.150 13.204 1.00 21.66 239 LEU A N 1
ATOM 1869 C CA . LEU A 1 245 ? 24.124 76.060 13.709 1.00 22.04 239 LEU A CA 1
ATOM 1870 C C . LEU A 1 245 ? 24.167 76.136 15.233 1.00 22.42 239 LEU A C 1
ATOM 1871 O O . LEU A 1 245 ? 25.242 76.057 15.845 1.00 23.08 239 LEU A O 1
ATOM 1876 N N . ILE A 1 246 ? 23.001 76.289 15.847 1.00 22.41 240 ILE A N 1
ATOM 1877 C CA . ILE A 1 246 ? 22.882 76.260 17.313 1.00 23.38 240 ILE A CA 1
ATOM 1878 C C . ILE A 1 246 ? 23.420 74.940 17.864 1.00 23.64 240 ILE A C 1
ATOM 1879 O O . ILE A 1 246 ? 24.190 74.916 18.837 1.00 23.22 240 ILE A O 1
ATOM 1884 N N . HIS A 1 247 ? 23.024 73.833 17.235 1.00 23.64 241 HIS A N 1
ATOM 1885 C CA . HIS A 1 247 ? 23.448 72.518 17.706 1.00 23.64 241 HIS A CA 1
ATOM 1886 C C . HIS A 1 247 ? 24.963 72.329 17.556 1.00 24.37 241 HIS A C 1
ATOM 1887 O O . HIS A 1 247 ? 25.633 71.838 18.497 1.00 24.49 241 HIS A O 1
ATOM 1894 N N . GLY A 1 248 ? 25.489 72.751 16.403 1.00 24.17 242 GLY A N 1
ATOM 1895 C CA . GLY A 1 248 ? 26.921 72.653 16.092 1.00 24.12 242 GLY A CA 1
ATOM 1896 C C . GLY A 1 248 ? 27.802 73.474 17.025 1.00 24.48 242 GLY A C 1
ATOM 1897 O O . GLY A 1 248 ? 28.938 73.098 17.303 1.00 23.95 242 GLY A O 1
ATOM 1898 N N . ALA A 1 249 ? 27.270 74.597 17.513 1.00 24.57 243 ALA A N 1
ATOM 1899 C CA . ALA A 1 249 ? 27.995 75.448 18.456 1.00 25.00 243 ALA A CA 1
ATOM 1900 C C . ALA A 1 249 ? 28.197 74.780 19.819 1.00 25.52 243 ALA A C 1
ATOM 1901 O O . ALA A 1 249 ? 29.167 75.076 20.512 1.00 24.86 243 ALA A O 1
ATOM 1911 N N . ILE A 1 251 ? 27.728 71.165 20.492 1.00 25.42 245 ILE A N 1
ATOM 1912 C CA . ILE A 1 251 ? 27.985 69.720 20.439 1.00 25.35 245 ILE A CA 1
ATOM 1913 C C . ILE A 1 251 ? 29.366 69.355 21.005 1.00 25.30 245 ILE A C 1
ATOM 1914 O O . ILE A 1 251 ? 30.334 70.090 20.839 1.00 24.97 245 ILE A O 1
ATOM 1919 N N . ASP A 1 252 ? 29.435 68.215 21.684 1.00 25.06 246 ASP A N 1
ATOM 1920 C CA . ASP A 1 252 ? 30.687 67.727 22.227 1.00 25.81 246 ASP A CA 1
ATOM 1921 C C . ASP A 1 252 ? 31.598 67.296 21.078 1.00 25.27 246 ASP A C 1
ATOM 1922 O O . ASP A 1 252 ? 31.307 66.319 20.379 1.00 25.32 246 ASP A O 1
ATOM 1927 N N . VAL A 1 253 ? 32.697 68.017 20.870 1.00 26.19 247 VAL A N 1
ATOM 1928 C CA . VAL A 1 253 ? 33.568 67.703 19.726 1.00 26.29 247 VAL A CA 1
ATOM 1929 C C . VAL A 1 253 ? 34.202 66.322 19.835 1.00 26.89 247 VAL A C 1
ATOM 1930 O O . VAL A 1 253 ? 34.571 65.740 18.819 1.00 26.99 247 VAL A O 1
ATOM 1934 N N . GLU A 1 254 ? 34.308 65.797 21.058 1.00 27.19 248 GLU A N 1
ATOM 1935 C CA . GLU A 1 254 ? 34.809 64.440 21.258 1.00 28.13 248 GLU A CA 1
ATOM 1936 C C . GLU A 1 254 ? 33.841 63.391 20.720 1.00 27.15 248 GLU A C 1
ATOM 1937 O O . GLU A 1 254 ? 34.277 62.346 20.251 1.00 27.58 248 GLU A O 1
ATOM 1943 N N . LYS A 1 255 ? 32.536 63.678 20.764 1.00 26.88 249 LYS A N 1
ATOM 1944 C CA . LYS A 1 255 ? 31.520 62.790 20.176 1.00 26.28 249 LYS A CA 1
ATOM 1945 C C . LYS A 1 255 ? 31.577 62.833 18.646 1.00 25.55 249 LYS A C 1
ATOM 1946 O O . LYS A 1 255 ? 31.352 61.825 17.963 1.00 24.79 249 LYS A O 1
ATOM 1952 N N . VAL A 1 256 ? 31.866 64.012 18.108 1.00 24.16 250 VAL A N 1
ATOM 1953 C CA . VAL A 1 256 ? 32.002 64.162 16.668 1.00 24.10 250 VAL A CA 1
ATOM 1954 C C . VAL A 1 256 ? 33.265 63.446 16.203 1.00 23.51 250 VAL A C 1
ATOM 1955 O O . VAL A 1 256 ? 33.242 62.759 15.190 1.00 24.40 250 VAL A O 1
ATOM 1959 N N . GLY A 1 257 ? 34.358 63.594 16.951 1.00 23.52 251 GLY A N 1
ATOM 1960 C CA . GLY A 1 257 ? 35.641 63.018 16.541 1.00 23.33 251 GLY A CA 1
ATOM 1961 C C . GLY A 1 257 ? 36.329 63.868 15.468 1.00 22.80 251 GLY A C 1
ATOM 1962 O O . GLY A 1 257 ? 35.873 64.954 15.133 1.00 23.04 251 GLY A O 1
ATOM 1963 N N . PRO A 1 258 ? 37.462 63.398 14.948 1.00 23.26 252 PRO A N 1
ATOM 1964 C CA . PRO A 1 258 ? 38.271 64.221 14.027 1.00 22.98 252 PRO A CA 1
ATOM 1965 C C . PRO A 1 258 ? 37.638 64.554 12.666 1.00 22.37 252 PRO A C 1
ATOM 1966 O O . PRO A 1 258 ? 38.074 65.519 12.014 1.00 22.45 252 PRO A O 1
ATOM 1970 N N . ARG A 1 259 ? 36.641 63.778 12.240 1.00 21.40 253 ARG A N 1
ATOM 1971 C CA . ARG A 1 259 ? 35.931 64.105 10.997 1.00 21.86 253 ARG A CA 1
ATOM 1972 C C . ARG A 1 259 ? 34.889 65.177 11.304 1.00 21.59 253 ARG A C 1
ATOM 1973 O O . ARG A 1 259 ? 33.721 64.874 11.544 1.00 21.90 253 ARG A O 1
ATOM 1981 N N . ARG A 1 260 ? 35.324 66.437 11.319 1.00 21.50 254 ARG A N 1
ATOM 1982 C CA . ARG A 1 260 ? 34.492 67.512 11.833 1.00 21.05 254 ARG A CA 1
ATOM 1983 C C . ARG A 1 260 ? 33.439 68.020 10.851 1.00 21.62 254 ARG A C 1
ATOM 1984 O O . ARG A 1 260 ? 32.614 68.830 11.233 1.00 21.50 254 ARG A O 1
ATOM 1992 N N . ASN A 1 261 ? 33.476 67.570 9.592 1.00 21.13 255 ASN A N 1
ATOM 1993 C CA . ASN A 1 261 ? 32.521 68.081 8.581 1.00 21.40 255 ASN A CA 1
ATOM 1994 C C . ASN A 1 261 ? 31.392 67.097 8.376 1.00 21.29 255 ASN A C 1
ATOM 1995 O O . ASN A 1 261 ? 31.635 65.944 8.024 1.00 22.04 255 ASN A O 1
ATOM 2000 N N . LEU A 1 262 ? 30.166 67.559 8.637 1.00 21.16 256 LEU A N 1
ATOM 2001 C CA . LEU A 1 262 ? 29.024 66.670 8.775 1.00 21.75 256 LEU A CA 1
ATOM 2002 C C . LEU A 1 262 ? 27.965 66.941 7.712 1.00 22.01 256 LEU A C 1
ATOM 2003 O O . LEU A 1 262 ? 27.556 68.099 7.505 1.00 21.01 256 LEU A O 1
ATOM 2008 N N . SER A 1 263 ? 27.516 65.877 7.048 1.00 21.68 257 SER A N 1
ATOM 2009 C CA . SER A 1 263 ? 26.364 65.977 6.157 1.00 22.00 257 SER A CA 1
ATOM 2010 C C . SER A 1 263 ? 25.086 66.130 6.986 1.00 22.80 257 SER A C 1
ATOM 2011 O O . SER A 1 263 ? 24.752 65.254 7.773 1.00 23.25 257 SER A O 1
ATOM 2022 N N . PRO A 1 265 ? 21.123 66.328 8.165 1.00 23.37 259 PRO A N 1
ATOM 2023 C CA . PRO A 1 265 ? 19.872 65.720 7.737 1.00 23.18 259 PRO A CA 1
ATOM 2024 C C . PRO A 1 265 ? 19.047 66.720 6.933 1.00 23.53 259 PRO A C 1
ATOM 2025 O O . PRO A 1 265 ? 19.384 67.903 6.848 1.00 23.37 259 PRO A O 1
ATOM 2029 N N . GLY A 1 266 ? 17.953 66.235 6.376 1.00 23.51 260 GLY A N 1
ATOM 2030 C CA . GLY A 1 266 ? 17.106 67.028 5.525 1.00 23.45 260 GLY A CA 1
ATOM 2031 C C . GLY A 1 266 ? 16.150 66.041 4.899 1.00 23.98 260 GLY A C 1
ATOM 2032 O O . GLY A 1 266 ? 15.958 64.923 5.415 1.00 23.52 260 GLY A O 1
ATOM 2033 N N . LEU A 1 267 ? 15.564 66.448 3.782 1.00 23.80 261 LEU A N 1
ATOM 2034 C CA . LEU A 1 267 ? 14.536 65.658 3.137 1.00 24.38 261 LEU A CA 1
ATOM 2035 C C . LEU A 1 267 ? 14.862 65.523 1.657 1.00 23.71 261 LEU A C 1
ATOM 2036 O O . LEU A 1 267 ? 15.071 66.536 0.980 1.00 23.83 261 LEU A O 1
ATOM 2041 N N . SER A 1 268 ? 14.897 64.280 1.164 1.00 22.55 262 SER A N 1
ATOM 2042 C CA . SER A 1 268 ? 14.929 64.059 -0.278 1.00 22.44 262 SER A CA 1
ATOM 2043 C C . SER A 1 268 ? 13.494 64.012 -0.795 1.00 22.45 262 SER A C 1
ATOM 2044 O O . SER A 1 268 ? 12.690 63.203 -0.318 1.00 21.65 262 SER A O 1
ATOM 2047 N N . ALA A 1 269 ? 13.175 64.852 -1.786 1.00 22.33 263 ALA A N 1
ATOM 2048 C CA . ALA A 1 269 ? 11.827 64.881 -2.340 1.00 22.81 263 ALA A CA 1
ATOM 2049 C C . ALA A 1 269 ? 11.853 65.176 -3.830 1.00 22.81 263 ALA A C 1
ATOM 2050 O O . ALA A 1 269 ? 12.736 65.894 -4.333 1.00 22.48 263 ALA A O 1
ATOM 2052 N N . THR A 1 270 ? 10.895 64.600 -4.538 1.00 22.42 264 THR A N 1
ATOM 2053 C CA . THR A 1 270 ? 10.709 64.967 -5.928 1.00 22.37 264 THR A CA 1
ATOM 2054 C C . THR A 1 270 ? 9.908 66.274 -6.023 1.00 22.13 264 THR A C 1
ATOM 2055 O O . THR A 1 270 ? 9.227 66.695 -5.077 1.00 21.49 264 THR A O 1
ATOM 2059 N N . VAL A 1 271 ? 9.978 66.900 -7.186 1.00 21.99 265 VAL A N 1
ATOM 2060 C CA . VAL A 1 271 ? 9.122 68.042 -7.489 1.00 21.83 265 VAL A CA 1
ATOM 2061 C C . VAL A 1 271 ? 7.644 67.652 -7.392 1.00 21.58 265 VAL A C 1
ATOM 2062 O O . VAL A 1 271 ? 6.861 68.385 -6.817 1.00 21.15 265 VAL A O 1
ATOM 2066 N N . GLY A 1 272 ? 7.280 66.478 -7.904 1.00 21.07 266 GLY A N 1
ATOM 2067 C CA . GLY A 1 272 ? 5.910 65.973 -7.762 1.00 21.53 266 GLY A CA 1
ATOM 2068 C C . GLY A 1 272 ? 5.453 65.951 -6.305 1.00 21.66 266 GLY A C 1
ATOM 2069 O O . GLY A 1 272 ? 4.323 66.323 -5.992 1.00 21.21 266 GLY A O 1
ATOM 2070 N N . GLU A 1 273 ? 6.343 65.522 -5.414 1.00 21.67 267 GLU A N 1
ATOM 2071 C CA . GLU A 1 273 ? 6.033 65.414 -3.987 1.00 22.52 267 GLU A CA 1
ATOM 2072 C C . GLU A 1 273 ? 5.846 66.792 -3.351 1.00 21.62 267 GLU A C 1
ATOM 2073 O O . GLU A 1 273 ? 4.967 66.965 -2.520 1.00 21.67 267 GLU A O 1
ATOM 2079 N N . GLN A 1 274 ? 6.677 67.762 -3.748 1.00 21.53 268 GLN A N 1
ATOM 2080 C CA . GLN A 1 274 ? 6.495 69.174 -3.358 1.00 21.20 268 GLN A CA 1
ATOM 2081 C C . GLN A 1 274 ? 5.107 69.707 -3.714 1.00 21.59 268 GLN A C 1
ATOM 2082 O O . GLN A 1 274 ? 4.434 70.342 -2.890 1.00 21.09 268 GLN A O 1
ATOM 2088 N N . ILE A 1 275 ? 4.697 69.449 -4.952 1.00 21.80 269 ILE A N 1
ATOM 2089 C CA . ILE A 1 275 ? 3.391 69.893 -5.457 1.00 22.72 269 ILE A CA 1
ATOM 2090 C C . ILE A 1 275 ? 2.231 69.218 -4.733 1.00 22.92 269 ILE A C 1
ATOM 2091 O O . ILE A 1 275 ? 1.233 69.868 -4.415 1.00 23.19 269 ILE A O 1
ATOM 2096 N N . GLU A 1 276 ? 2.354 67.917 -4.491 1.00 23.37 270 GLU A N 1
ATOM 2097 C CA . GLU A 1 276 ? 1.316 67.187 -3.771 1.00 24.16 270 GLU A CA 1
ATOM 2098 C C . GLU A 1 276 ? 1.162 67.743 -2.337 1.00 23.38 270 GLU A C 1
ATOM 2099 O O . GLU A 1 276 ? 0.042 67.903 -1.852 1.00 23.15 270 GLU A O 1
ATOM 2105 N N . ALA A 1 277 ? 2.288 68.066 -1.695 1.00 22.75 271 ALA A N 1
ATOM 2106 C CA . ALA A 1 277 ? 2.285 68.711 -0.374 1.00 22.78 271 ALA A CA 1
ATOM 2107 C C . ALA A 1 277 ? 1.587 70.074 -0.433 1.00 22.48 271 ALA A C 1
ATOM 2108 O O . ALA A 1 277 ? 0.789 70.399 0.439 1.00 23.14 271 ALA A O 1
ATOM 2110 N N . LEU A 1 278 ? 1.883 70.862 -1.467 1.00 22.37 272 LEU A N 1
ATOM 2111 C CA . LEU A 1 278 ? 1.189 72.131 -1.683 1.00 22.63 272 LEU A CA 1
ATOM 2112 C C . LEU A 1 278 ? -0.312 71.922 -1.866 1.00 22.86 272 LEU A C 1
ATOM 2113 O O . LEU A 1 278 ? -1.115 72.696 -1.331 1.00 22.93 272 LEU A O 1
ATOM 2118 N N . ARG A 1 279 ? -0.688 70.897 -2.620 1.00 22.73 273 ARG A N 1
ATOM 2119 C CA . ARG A 1 279 ? -2.101 70.605 -2.814 1.00 23.85 273 ARG A CA 1
ATOM 2120 C C . ARG A 1 279 ? -2.780 70.320 -1.471 1.00 23.52 273 ARG A C 1
ATOM 2121 O O . ARG A 1 279 ? -3.835 70.878 -1.179 1.00 23.18 273 ARG A O 1
ATOM 2129 N N . LYS A 1 280 ? -2.150 69.458 -0.668 1.00 23.30 274 LYS A N 1
ATOM 2130 C CA . LYS A 1 280 ? -2.689 68.999 0.616 1.00 24.62 274 LYS A CA 1
ATOM 2131 C C . LYS A 1 280 ? -2.837 70.165 1.598 1.00 23.42 274 LYS A C 1
ATOM 2132 O O . LYS A 1 280 ? -3.839 70.266 2.309 1.00 21.76 274 LYS A O 1
ATOM 2138 N N . VAL A 1 281 ? -1.831 71.045 1.621 1.00 22.77 275 VAL A N 1
ATOM 2139 C CA . VAL A 1 281 ? -1.759 72.108 2.633 1.00 23.03 275 VAL A CA 1
ATOM 2140 C C . VAL A 1 281 ? -2.485 73.378 2.194 1.00 23.23 275 VAL A C 1
ATOM 2141 O O . VAL A 1 281 ? -3.205 73.995 2.987 1.00 23.21 275 VAL A O 1
ATOM 2145 N N . ALA A 1 282 ? -2.322 73.748 0.922 1.00 23.75 276 ALA A N 1
ATOM 2146 C CA . ALA A 1 282 ? -2.854 75.014 0.420 1.00 24.70 276 ALA A CA 1
ATOM 2147 C C . ALA A 1 282 ? -4.003 74.855 -0.589 1.00 25.55 276 ALA A C 1
ATOM 2148 O O . ALA A 1 282 ? -4.750 75.800 -0.835 1.00 25.83 276 ALA A O 1
ATOM 2150 N N . GLY A 1 283 ? -4.151 73.669 -1.172 1.00 26.16 277 GLY A N 1
ATOM 2151 C CA . GLY A 1 283 ? -5.320 73.395 -2.019 1.00 27.40 277 GLY A CA 1
ATOM 2152 C C . GLY A 1 283 ? -5.063 73.471 -3.510 1.00 28.47 277 GLY A C 1
ATOM 2153 O O . GLY A 1 283 ? -3.982 73.896 -3.953 1.00 28.02 277 GLY A O 1
ATOM 2154 N N . GLU A 1 284 ? -6.068 73.063 -4.283 1.00 29.45 278 GLU A N 1
ATOM 2155 C CA . GLU A 1 284 ? -5.982 73.032 -5.752 1.00 30.64 278 GLU A CA 1
ATOM 2156 C C . GLU A 1 284 ? -5.689 74.392 -6.353 1.00 30.14 278 GLU A C 1
ATOM 2157 O O . GLU A 1 284 ? -4.920 74.491 -7.307 1.00 29.62 278 GLU A O 1
ATOM 2163 N N . LYS A 1 285 ? -6.296 75.444 -5.807 1.00 30.08 279 LYS A N 1
ATOM 2164 C CA . LYS A 1 285 ? -6.115 76.762 -6.396 1.00 30.38 279 LYS A CA 1
ATOM 2165 C C . LYS A 1 285 ? -4.657 77.242 -6.278 1.00 29.71 279 LYS A C 1
ATOM 2166 O O . LYS A 1 285 ? -4.177 77.960 -7.155 1.00 29.12 279 LYS A O 1
ATOM 2172 N N . ALA A 1 286 ? -3.941 76.812 -5.229 1.00 28.61 280 ALA A N 1
ATOM 2173 C CA . ALA A 1 286 ? -2.515 77.158 -5.103 1.00 28.13 280 ALA A CA 1
ATOM 2174 C C . ALA A 1 286 ? -1.697 76.440 -6.163 1.00 27.62 280 ALA A C 1
ATOM 2175 O O . ALA A 1 286 ? -0.839 77.038 -6.814 1.00 28.19 280 ALA A O 1
ATOM 2177 N N . VAL A 1 287 ? -1.958 75.146 -6.317 1.00 27.36 281 VAL A N 1
ATOM 2178 C CA . VAL A 1 287 ? -1.278 74.334 -7.317 1.00 27.48 281 VAL A CA 1
ATOM 2179 C C . VAL A 1 287 ? -1.506 74.908 -8.723 1.00 27.73 281 VAL A C 1
ATOM 2180 O O . VAL A 1 287 ? -0.584 74.936 -9.556 1.00 27.30 281 VAL A O 1
ATOM 2184 N N . ALA A 1 288 ? -2.727 75.383 -8.960 1.00 28.12 282 ALA A N 1
ATOM 2185 C CA . ALA A 1 288 ? -3.102 76.026 -10.229 1.00 28.24 282 ALA A CA 1
ATOM 2186 C C . ALA A 1 288 ? -2.255 77.254 -10.584 1.00 28.30 282 ALA A C 1
ATOM 2187 O O . ALA A 1 288 ? -2.172 77.640 -11.753 1.00 28.79 282 ALA A O 1
ATOM 2189 N N . LEU A 1 289 ? -1.622 77.870 -9.590 1.00 27.97 283 LEU A N 1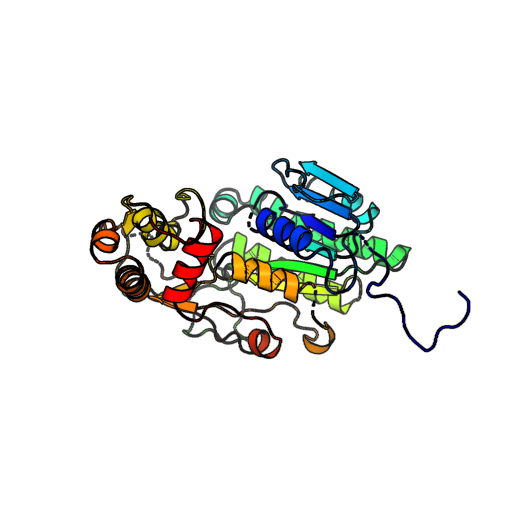
ATOM 2190 C CA . LEU A 1 289 ? -0.748 79.024 -9.850 1.00 28.18 283 LEU A CA 1
ATOM 2191 C C . LEU A 1 289 ? 0.637 78.666 -10.415 1.00 28.43 283 LEU A C 1
ATOM 2192 O O . LEU A 1 289 ? 1.392 79.553 -10.830 1.00 28.18 283 LEU A O 1
ATOM 2197 N N . ILE A 1 290 ? 0.963 77.373 -10.425 1.00 28.79 284 ILE A N 1
ATOM 2198 C CA . ILE A 1 290 ? 2.218 76.887 -10.997 1.00 29.64 284 ILE A CA 1
ATOM 2199 C C . ILE A 1 290 ? 2.076 76.726 -12.514 1.00 30.66 284 ILE A C 1
ATOM 2200 O O . ILE A 1 290 ? 1.212 75.983 -12.999 1.00 30.50 284 ILE A O 1
ATOM 2205 N N . ARG A 1 291 ? 2.930 77.423 -13.253 1.00 32.02 285 ARG A N 1
ATOM 2206 C CA . ARG A 1 291 ? 2.923 77.354 -14.719 1.00 33.58 285 ARG A CA 1
ATOM 2207 C C . ARG A 1 291 ? 4.049 76.443 -15.176 1.00 33.41 285 ARG A C 1
ATOM 2208 O O . ARG A 1 291 ? 5.221 76.744 -14.957 1.00 32.68 285 ARG A O 1
ATOM 2216 N N . ARG A 1 292 ? 3.703 75.332 -15.819 1.00 34.03 286 ARG A N 1
ATOM 2217 C CA . ARG A 1 292 ? 4.729 74.419 -16.314 1.00 35.34 286 ARG A CA 1
ATOM 2218 C C . ARG A 1 292 ? 5.266 74.987 -17.619 1.00 35.72 286 ARG A C 1
ATOM 2219 O O . ARG A 1 292 ? 4.591 74.935 -18.652 1.00 35.47 286 ARG A O 1
ATOM 2227 N N . GLU A 1 293 ? 6.464 75.556 -17.566 1.00 35.83 287 GLU A N 1
ATOM 2228 C CA . GLU A 1 293 ? 7.104 76.092 -18.763 1.00 36.78 287 GLU A CA 1
ATOM 2229 C C . GLU A 1 293 ? 8.516 75.533 -18.860 1.00 36.78 287 GLU A C 1
ATOM 2230 O O . GLU A 1 293 ? 9.428 76.054 -18.229 1.00 36.03 287 GLU A O 1
ATOM 2236 N N . PRO A 1 294 ? 8.694 74.451 -19.648 1.00 37.55 288 PRO A N 1
ATOM 2237 C CA . PRO A 1 294 ? 9.981 73.760 -19.688 1.00 38.56 288 PRO A CA 1
ATOM 2238 C C . PRO A 1 294 ? 11.112 74.702 -20.049 1.00 39.92 288 PRO A C 1
ATOM 2239 O O . PRO A 1 294 ? 10.924 75.602 -20.863 1.00 39.80 288 PRO A O 1
ATOM 2243 N N . ASN A 1 295 ? 12.259 74.505 -19.409 1.00 41.47 289 ASN A N 1
ATOM 2244 C CA . ASN A 1 295 ? 13.482 75.220 -19.723 1.00 43.72 289 ASN A CA 1
ATOM 2245 C C . ASN A 1 295 ? 14.599 74.194 -19.757 1.00 45.13 289 ASN A C 1
ATOM 2246 O O . ASN A 1 295 ? 15.035 73.715 -18.708 1.00 44.73 289 ASN A O 1
ATOM 2251 N N . GLU A 1 296 ? 15.056 73.848 -20.961 1.00 47.17 290 GLU A N 1
ATOM 2252 C CA . GLU A 1 296 ? 16.031 72.757 -21.119 1.00 49.33 290 GLU A CA 1
ATOM 2253 C C . GLU A 1 296 ? 17.393 73.027 -20.477 1.00 50.29 290 GLU A C 1
ATOM 2254 O O . GLU A 1 296 ? 18.123 72.098 -20.133 1.00 49.97 290 GLU A O 1
ATOM 2268 N N . ILE A 1 298 ? 17.878 74.655 -17.502 1.00 52.55 292 ILE A N 1
ATOM 2269 C CA . ILE A 1 298 ? 17.748 74.310 -16.087 1.00 51.66 292 ILE A CA 1
ATOM 2270 C C . ILE A 1 298 ? 17.678 72.783 -15.924 1.00 51.90 292 ILE A C 1
ATOM 2271 O O . ILE A 1 298 ? 18.291 72.216 -15.017 1.00 51.15 292 ILE A O 1
ATOM 2284 N N . ARG A 1 300 ? 19.000 70.413 -17.770 1.00 51.18 294 ARG A N 1
ATOM 2285 C CA . ARG A 1 300 ? 20.355 69.875 -17.882 1.00 50.70 294 ARG A CA 1
ATOM 2286 C C . ARG A 1 300 ? 21.141 70.012 -16.569 1.00 49.36 294 ARG A C 1
ATOM 2287 O O . ARG A 1 300 ? 22.004 69.197 -16.273 1.00 49.12 294 ARG A O 1
ATOM 2303 N N . CYS A 1 302 ? 19.852 69.901 -13.494 1.00 43.58 296 CYS A N 1
ATOM 2304 C CA . CYS A 1 302 ? 19.270 69.029 -12.469 1.00 42.40 296 CYS A CA 1
ATOM 2305 C C . CYS A 1 302 ? 20.126 67.812 -12.162 1.00 41.67 296 CYS A C 1
ATOM 2306 O O . CYS A 1 302 ? 20.166 67.355 -11.019 1.00 41.10 296 CYS A O 1
ATOM 2309 N N . GLU A 1 303 ? 20.815 67.315 -13.188 1.00 41.16 297 GLU A N 1
ATOM 2310 C CA . GLU A 1 303 ? 21.719 66.168 -13.088 1.00 41.50 297 GLU A CA 1
ATOM 2311 C C . GLU A 1 303 ? 22.804 66.411 -12.049 1.00 40.06 297 GLU A C 1
ATOM 2312 O O . GLU A 1 303 ? 23.209 65.496 -11.329 1.00 40.29 297 GLU A O 1
ATOM 2318 N N . GLY A 1 304 ? 23.273 67.650 -11.970 1.00 38.59 298 GLY A N 1
ATOM 2319 C CA . GLY A 1 304 ? 24.347 67.993 -11.049 1.00 37.47 298 GLY A CA 1
ATOM 2320 C C . GLY A 1 304 ? 23.889 68.437 -9.672 1.00 36.24 298 GLY A C 1
ATOM 2321 O O . GLY A 1 304 ? 24.700 68.889 -8.868 1.00 37.39 298 GLY A O 1
ATOM 2322 N N . TRP A 1 305 ? 22.593 68.347 -9.391 1.00 34.60 299 TRP A N 1
ATOM 2323 C CA . TRP A 1 305 ? 22.111 68.693 -8.053 1.00 32.41 299 TRP A CA 1
ATOM 2324 C C . TRP A 1 305 ? 21.947 67.394 -7.251 1.00 31.68 299 TRP A C 1
ATOM 2325 O O . TRP A 1 305 ? 21.504 66.380 -7.803 1.00 31.98 299 TRP A O 1
ATOM 2336 N N . ALA A 1 306 ? 22.364 67.409 -5.980 1.00 29.58 300 ALA A N 1
ATOM 2337 C CA . ALA A 1 306 ? 22.424 66.184 -5.175 1.00 27.33 300 ALA A CA 1
ATOM 2338 C C . ALA A 1 306 ? 21.014 65.642 -4.907 1.00 25.73 300 ALA A C 1
ATOM 2339 O O . ALA A 1 306 ? 20.116 66.413 -4.597 1.00 25.36 300 ALA A O 1
ATOM 2341 N N . PRO A 1 307 ? 20.818 64.321 -5.042 1.00 24.85 301 PRO A N 1
ATOM 2342 C CA . PRO A 1 307 ? 19.467 63.792 -4.795 1.00 24.30 301 PRO A CA 1
ATOM 2343 C C . PRO A 1 307 ? 19.043 63.701 -3.327 1.00 24.35 301 PRO A C 1
ATOM 2344 O O . PRO A 1 307 ? 17.875 63.989 -2.999 1.00 24.65 301 PRO A O 1
ATOM 2348 N N . GLY A 1 308 ? 19.966 63.303 -2.454 1.00 23.63 302 GLY A N 1
ATOM 2349 C CA . GLY A 1 308 ? 19.653 63.044 -1.058 1.00 24.03 302 GLY A CA 1
ATOM 2350 C C . GLY A 1 308 ? 20.779 62.325 -0.344 1.00 23.79 302 GLY A C 1
ATOM 2351 O O . GLY A 1 308 ? 21.641 61.682 -0.981 1.00 24.21 302 GLY A O 1
ATOM 2352 N N . PHE A 1 309 ? 20.771 62.425 0.979 1.00 23.48 303 PHE A N 1
ATOM 2353 C CA . PHE A 1 309 ? 21.857 61.902 1.807 1.00 23.25 303 PHE A CA 1
ATOM 2354 C C . PHE A 1 309 ? 21.327 60.943 2.842 1.00 23.25 303 PHE A C 1
ATOM 2355 O O . PHE A 1 309 ? 20.189 61.088 3.280 1.00 23.28 303 PHE A O 1
ATOM 2363 N N . GLU A 1 310 ? 22.159 59.991 3.267 1.00 23.17 304 GLU A N 1
ATOM 2364 C CA . GLU A 1 310 ? 21.860 59.202 4.459 1.00 24.34 304 GLU A CA 1
ATOM 2365 C C . GLU A 1 310 ? 21.881 60.016 5.755 1.00 24.55 304 GLU A C 1
ATOM 2366 O O . GLU A 1 310 ? 21.023 59.820 6.628 1.00 24.62 304 GLU A O 1
ATOM 2372 N N . ALA A 1 311 ? 22.851 60.930 5.876 1.00 24.14 305 ALA A N 1
ATOM 2373 C CA . ALA A 1 311 ? 23.027 61.749 7.096 1.00 24.45 305 ALA A CA 1
ATOM 2374 C C . ALA A 1 311 ? 22.997 60.953 8.408 1.00 24.77 305 ALA A C 1
ATOM 2375 O O . ALA A 1 311 ? 22.387 61.381 9.393 1.00 23.87 305 ALA A O 1
ATOM 2377 N N . LYS A 1 312 ? 23.672 59.806 8.424 1.00 25.50 306 LYS A N 1
ATOM 2378 C CA . LYS A 1 312 ? 23.579 58.879 9.563 1.00 26.42 306 LYS A CA 1
ATOM 2379 C C . LYS A 1 312 ? 24.282 59.423 10.816 1.00 25.59 306 LYS A C 1
ATOM 2380 O O . LYS A 1 312 ? 23.678 59.491 11.901 1.00 24.93 306 LYS A O 1
ATOM 2386 N N . ARG A 1 313 ? 25.534 59.858 10.653 1.00 25.45 307 ARG A N 1
ATOM 2387 C CA . ARG A 1 313 ? 26.320 60.411 11.741 1.00 25.93 307 ARG A CA 1
ATOM 2388 C C . ARG A 1 313 ? 25.608 61.632 12.351 1.00 24.73 307 ARG A C 1
ATOM 2389 O O . ARG A 1 313 ? 25.536 61.756 13.565 1.00 24.03 307 ARG A O 1
ATOM 2397 N N . ALA A 1 314 ? 25.133 62.548 11.502 1.00 23.94 308 ALA A N 1
ATOM 2398 C CA . ALA A 1 314 ? 24.527 63.790 11.997 1.00 23.90 308 ALA A CA 1
ATOM 2399 C C . ALA A 1 314 ? 23.263 63.497 12.800 1.00 23.64 308 ALA A C 1
ATOM 2400 O O . ALA A 1 314 ? 23.052 64.067 13.891 1.00 23.69 308 ALA A O 1
ATOM 2402 N N . ARG A 1 315 ? 22.440 62.574 12.294 1.00 23.45 309 ARG A N 1
ATOM 2403 C CA . ARG A 1 315 ? 21.251 62.166 13.059 1.00 24.65 309 ARG A CA 1
ATOM 2404 C C . ARG A 1 315 ? 21.608 61.480 14.385 1.00 24.81 309 ARG A C 1
ATOM 2405 O O . ARG A 1 315 ? 20.978 61.743 15.416 1.00 24.74 309 ARG A O 1
ATOM 2413 N N . GLU A 1 316 ? 22.631 60.635 14.380 1.00 25.32 310 GLU A N 1
ATOM 2414 C CA . GLU A 1 316 ? 23.083 60.012 15.625 1.00 26.84 310 GLU A CA 1
ATOM 2415 C C . GLU A 1 316 ? 23.541 61.090 16.631 1.00 26.04 310 GLU A C 1
ATOM 2416 O O . GLU A 1 316 ? 23.382 60.928 17.849 1.00 25.49 310 GLU A O 1
ATOM 2422 N N . LEU A 1 317 ? 24.112 62.177 16.103 1.00 25.17 311 LEU A N 1
ATOM 2423 C CA . LEU A 1 317 ? 24.678 63.255 16.918 1.00 25.00 311 LEU A CA 1
ATOM 2424 C C . LEU A 1 317 ? 23.645 64.294 17.359 1.00 25.16 311 LEU A C 1
ATOM 2425 O O . LEU A 1 317 ? 23.993 65.241 18.071 1.00 25.81 311 LEU A O 1
ATOM 2430 N N . GLY A 1 318 ? 22.391 64.125 16.939 1.00 24.05 312 GLY A N 1
ATOM 2431 C CA . GLY A 1 318 ? 21.280 64.940 17.448 1.00 23.85 312 GLY A CA 1
ATOM 2432 C C . GLY A 1 318 ? 20.839 66.0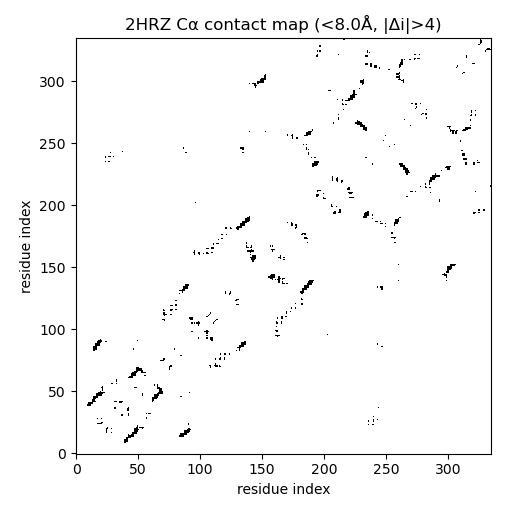82 16.550 1.00 24.09 312 GLY A C 1
ATOM 2433 O O . GLY A 1 318 ? 19.977 66.867 16.927 1.00 23.70 312 GLY A O 1
ATOM 2434 N N . PHE A 1 319 ? 21.423 66.193 15.359 1.00 23.61 313 PHE A N 1
ATOM 2435 C CA . PHE A 1 319 ? 20.912 67.159 14.353 1.00 23.37 313 PHE A CA 1
ATOM 2436 C C . PHE A 1 319 ? 19.603 66.650 13.791 1.00 22.75 313 PHE A C 1
ATOM 2437 O O . PHE A 1 319 ? 19.428 65.451 13.630 1.00 22.08 313 PHE A O 1
ATOM 2445 N N . THR A 1 320 ? 18.673 67.565 13.526 1.00 22.47 314 THR A N 1
ATOM 2446 C CA . THR A 1 320 ? 17.342 67.204 13.049 1.00 23.28 314 THR A CA 1
ATOM 2447 C C . THR A 1 320 ? 16.888 68.137 11.937 1.00 23.07 314 THR A C 1
ATOM 2448 O O . THR A 1 320 ? 17.320 69.292 11.877 1.00 22.53 314 THR A O 1
ATOM 2452 N N . ALA A 1 321 ? 16.000 67.648 11.069 1.00 22.71 315 ALA A N 1
ATOM 2453 C CA . ALA A 1 321 ? 15.389 68.492 10.031 1.00 23.12 315 ALA A CA 1
ATOM 2454 C C . ALA A 1 321 ? 14.009 67.942 9.679 1.00 23.69 315 ALA A C 1
ATOM 2455 O O . ALA A 1 321 ? 13.584 66.935 10.239 1.00 24.03 315 ALA A O 1
ATOM 2457 N N . GLU A 1 322 ? 13.328 68.580 8.731 1.00 24.13 316 GLU A N 1
ATOM 2458 C CA . GLU A 1 322 ? 11.989 68.132 8.325 1.00 24.78 316 GLU A CA 1
ATOM 2459 C C . GLU A 1 322 ? 12.026 66.768 7.643 1.00 25.29 316 GLU A C 1
ATOM 2460 O O . GLU A 1 322 ? 13.025 66.393 7.018 1.00 25.74 316 GLU A O 1
ATOM 2466 N N . SER A 1 323 ? 10.924 66.034 7.748 1.00 25.93 317 SER A N 1
ATOM 2467 C CA . SER A 1 323 ? 10.822 64.719 7.106 1.00 26.69 317 SER A CA 1
ATOM 2468 C C . SER A 1 323 ? 9.690 64.642 6.057 1.00 25.89 317 SER A C 1
ATOM 2469 O O . SER A 1 323 ? 9.457 63.588 5.463 1.00 25.79 317 SER A O 1
ATOM 2472 N N . SER A 1 324 ? 9.009 65.761 5.811 1.00 25.30 318 SER A N 1
ATOM 2473 C CA . SER A 1 324 ? 8.017 65.846 4.718 1.00 24.61 318 SER A CA 1
ATOM 2474 C C . SER A 1 324 ? 7.925 67.269 4.202 1.00 24.33 318 SER A C 1
ATOM 2475 O O . SER A 1 324 ? 8.320 68.210 4.904 1.00 22.86 318 SER A O 1
ATOM 2478 N N . PHE A 1 325 ? 7.428 67.433 2.973 1.00 23.58 319 PHE A N 1
ATOM 2479 C CA . PHE A 1 325 ? 7.228 68.785 2.458 1.00 23.92 319 PHE A CA 1
ATOM 2480 C C . PHE A 1 325 ? 6.058 69.499 3.081 1.00 23.98 319 PHE A C 1
ATOM 2481 O O . PHE A 1 325 ? 6.047 70.720 3.143 1.00 24.09 319 PHE A O 1
ATOM 2489 N N . GLU A 1 326 ? 5.096 68.740 3.586 1.00 23.95 320 GLU A N 1
ATOM 2490 C CA . GLU A 1 326 ? 4.060 69.342 4.416 1.00 24.50 320 GLU A CA 1
ATOM 2491 C C . GLU A 1 326 ? 4.702 70.085 5.593 1.00 24.87 320 GLU A C 1
ATOM 2492 O O . GLU A 1 326 ? 4.315 71.221 5.887 1.00 24.60 320 GLU A O 1
ATOM 2498 N N . GLU A 1 327 ? 5.681 69.459 6.250 1.00 24.51 321 GLU A N 1
ATOM 2499 C CA . GLU A 1 327 ? 6.387 70.112 7.365 1.00 25.03 321 GLU A CA 1
ATOM 2500 C C . GLU A 1 327 ? 7.113 71.377 6.904 1.00 23.77 321 GLU A C 1
ATOM 2501 O O . GLU A 1 327 ? 7.004 72.423 7.551 1.00 23.40 321 GLU A O 1
ATOM 2507 N N . ILE A 1 328 ? 7.835 71.286 5.782 1.00 22.44 322 ILE A N 1
ATOM 2508 C CA . ILE A 1 328 ? 8.534 72.462 5.237 1.00 22.11 322 ILE A CA 1
ATOM 2509 C C . ILE A 1 328 ? 7.566 73.611 4.964 1.00 21.74 322 ILE A C 1
ATOM 2510 O O . ILE A 1 328 ? 7.862 74.790 5.255 1.00 21.41 322 ILE A O 1
ATOM 2515 N N . ILE A 1 329 ? 6.402 73.270 4.423 1.00 21.35 323 ILE A N 1
ATOM 2516 C CA . ILE A 1 329 ? 5.419 74.306 4.063 1.00 22.32 323 ILE A CA 1
ATOM 2517 C C . ILE A 1 329 ? 4.834 74.916 5.339 1.00 22.63 323 ILE A C 1
ATOM 2518 O O . ILE A 1 329 ? 4.679 76.140 5.429 1.00 22.73 323 ILE A O 1
ATOM 2523 N N . GLN A 1 330 ? 4.539 74.059 6.322 1.00 22.87 324 GLN A N 1
ATOM 2524 C CA . GLN A 1 330 ? 4.028 74.513 7.627 1.00 23.42 324 GLN A CA 1
ATOM 2525 C C . GLN A 1 330 ? 4.996 75.466 8.327 1.00 23.18 324 GLN A C 1
ATOM 2526 O O . GLN A 1 330 ? 4.574 76.443 8.942 1.00 22.45 324 GLN A O 1
ATOM 2532 N N . VAL A 1 331 ? 6.294 75.171 8.226 1.00 23.33 325 VAL A N 1
ATOM 2533 C CA . VAL A 1 331 ? 7.343 76.020 8.807 1.00 23.45 325 VAL A CA 1
ATOM 2534 C C . VAL A 1 331 ? 7.321 77.403 8.155 1.00 23.41 325 VAL A C 1
ATOM 2535 O O . VAL A 1 331 ? 7.346 78.421 8.847 1.00 23.89 325 VAL A O 1
ATOM 2539 N N . HIS A 1 332 ? 7.248 77.424 6.831 1.00 23.22 326 HIS A N 1
ATOM 2540 C CA . HIS A 1 332 ? 7.153 78.675 6.071 1.00 23.88 326 HIS A CA 1
ATOM 2541 C C . HIS A 1 332 ? 5.924 79.491 6.469 1.00 23.58 326 HIS A C 1
ATOM 2542 O O . HIS A 1 332 ? 6.030 80.697 6.693 1.00 23.84 326 HIS A O 1
ATOM 2549 N N . ILE A 1 333 ? 4.764 78.839 6.559 1.00 23.48 327 ILE A N 1
ATOM 2550 C CA . ILE A 1 333 ? 3.529 79.559 6.951 1.00 23.66 327 ILE A CA 1
ATOM 2551 C C . ILE A 1 333 ? 3.650 80.150 8.366 1.00 24.03 327 ILE A C 1
ATOM 2552 O O . ILE A 1 333 ? 3.322 81.323 8.594 1.00 24.10 327 ILE A O 1
ATOM 2557 N N . GLU A 1 334 ? 4.186 79.359 9.291 1.00 24.87 328 GLU A N 1
ATOM 2558 C CA . GLU A 1 334 ? 4.349 79.781 10.675 1.00 26.01 328 GLU A CA 1
ATOM 2559 C C . GLU A 1 334 ? 5.357 80.920 10.810 1.00 25.84 328 GLU A C 1
ATOM 2560 O O . GLU A 1 334 ? 5.099 81.906 11.506 1.00 24.98 328 GLU A O 1
ATOM 2566 N N . ASP A 1 335 ? 6.496 80.772 10.137 1.00 25.22 329 ASP A N 1
ATOM 2567 C CA . ASP A 1 335 ? 7.641 81.674 10.294 1.00 25.15 329 ASP A CA 1
ATOM 2568 C C . ASP A 1 335 ? 7.630 82.899 9.403 1.00 25.08 329 ASP A C 1
ATOM 2569 O O . ASP A 1 335 ? 8.216 83.917 9.766 1.00 25.20 329 ASP A O 1
ATOM 2574 N N . GLU A 1 336 ? 6.971 82.819 8.245 1.00 24.97 330 GLU A N 1
ATOM 2575 C CA . GLU A 1 336 ? 6.988 83.929 7.290 1.00 25.11 330 GLU A CA 1
ATOM 2576 C C . GLU A 1 336 ? 5.622 84.564 7.084 1.00 25.96 330 GLU A C 1
ATOM 2577 O O . GLU A 1 336 ? 5.529 85.761 6.831 1.00 25.62 330 GLU A O 1
ATOM 2583 N N . LEU A 1 337 ? 4.566 83.763 7.204 1.00 25.61 331 LEU A N 1
ATOM 2584 C CA . LEU A 1 337 ? 3.232 84.230 6.828 1.00 26.18 331 LEU A CA 1
ATOM 2585 C C . LEU A 1 337 ? 2.286 84.408 8.028 1.00 26.65 331 LEU A C 1
ATOM 2586 O O . LEU A 1 337 ? 1.070 84.511 7.850 1.00 27.45 331 LEU A O 1
ATOM 2591 N N . GLY A 1 338 ? 2.836 84.453 9.241 1.00 26.82 332 GLY A N 1
ATOM 2592 C CA . GLY A 1 338 ? 2.019 84.693 10.449 1.00 27.59 332 GLY A CA 1
ATOM 2593 C C . GLY A 1 338 ? 1.067 83.560 10.833 1.00 27.68 332 GLY A C 1
ATOM 2594 O O . GLY A 1 338 ? 0.075 83.783 11.546 1.00 28.14 332 GLY A O 1
ATOM 2595 N N . GLY A 1 339 ? 1.358 82.345 10.373 1.00 27.66 333 GLY A N 1
ATOM 2596 C CA . GLY A 1 339 ? 0.557 81.166 10.729 1.00 27.25 333 GLY A CA 1
ATOM 2597 C C . GLY A 1 339 ? -0.737 80.958 9.950 1.00 28.00 333 GLY A C 1
ATOM 2598 O O . GLY A 1 339 ? -1.481 79.997 10.213 1.00 27.23 333 GLY A O 1
ATOM 2599 N N . SER A 1 340 ? -0.986 81.816 8.965 1.00 28.38 334 SER A N 1
ATOM 2600 C CA . SER A 1 340 ? -2.249 81.823 8.253 1.00 29.77 334 SER A CA 1
ATOM 2601 C C . SER A 1 340 ? -2.102 82.204 6.777 1.00 30.89 334 SER A C 1
ATOM 2602 O O . SER A 1 340 ? -1.309 83.072 6.427 1.00 30.49 334 SER A O 1
ATOM 2605 N N . LEU A 1 341 ? -2.878 81.553 5.915 1.00 31.45 335 LEU A N 1
ATOM 2606 C CA . LEU A 1 341 ? -3.001 82.000 4.534 1.00 32.59 335 LEU A CA 1
ATOM 2607 C C . LEU A 1 341 ? -4.259 82.863 4.380 1.00 34.14 335 LEU A C 1
ATOM 2608 O O . LEU A 1 341 ? -4.684 83.155 3.266 1.00 34.82 335 LEU A O 1
ATOM 2613 N N . LYS A 1 342 ? -4.818 83.268 5.522 1.00 35.43 336 LYS A N 1
ATOM 2614 C CA . LYS A 1 342 ? -5.998 84.150 5.648 1.00 36.89 336 LYS A CA 1
ATOM 2615 C C . LYS A 1 342 ? -7.286 83.344 5.796 1.00 37.24 336 LYS A C 1
ATOM 2616 O O . LYS A 1 342 ? -7.913 83.349 6.860 1.00 38.08 336 LYS A O 1
#

CATH classification: 3.40.50.720 (+1 more: 3.90.25.10)